Protein AF-A0A6A5QGD1-F1 (afdb_monomer)

Foldseek 3Di:
DDDPPDPQLLVQLLVLLVQLLVLLVVVLVLLVVQVVVVDAQLPRDQDPCLVSNVVSLVSNVVSLVVVVPDDHDDLVVLVVSLVSLVVSLVSLLVSLVSLLVSLVVSVVVVVVVLVVDPDDPVVSVVSVVSSVVRSVSSNVSSVSSNVSSVVSSVSSVVSSVVVVVVVVVVVVVVVVVVLVVVVVVVVVCCVVPVPPDDDDPVVVVVVVVVVVVSVVVVVVVVVVVVVVVVVVVVVVVVVVVVVVVVVVVVVVVVVVVLPDAPPVRDRDPPDDPDDDPPVVVVVVVVVVVVVVVVVVVVVVVVVVVVVVVVVVVVVVVVVVVVVVD

Sequence (325 aa):
MQSANSPDIVGLILSCLEKVHEQMSCLEDYIANQDNSGKPLYQWQKYASYSKLSKAVSKLEEATAKLKTTPLHSRDYIAIVIARATRCSTSVSRAAIYVLSAINKKTGDYMEEMEGSSLSDDANMEAYAVITQETRKLLEHSTRAAEHVWRATDLLRMCKQHREQKDWLWSTTATAMHVFIAATVGIFAVVLFSPATSGSSNSVTSQVLDVVRQTQAITNLTGEIYNAKLQNIDQRANDLGALSEANALRIDNLVDGLGVPNENGVWYVAQPSSNDKSCGIRLQEVSESLGRQLQRQEQELKGLRSKMHRMDIRLTQEVRKLKKH

Structure (mmCIF, N/CA/C/O backbone):
data_AF-A0A6A5QGD1-F1
#
_entry.id   AF-A0A6A5QGD1-F1
#
loop_
_atom_site.group_PDB
_atom_site.id
_atom_site.type_symbol
_atom_site.label_atom_id
_atom_site.label_alt_id
_atom_site.label_comp_id
_atom_site.label_asym_id
_atom_site.label_entity_id
_atom_site.label_seq_id
_atom_site.pdbx_PDB_ins_code
_atom_site.Cartn_x
_atom_site.Cartn_y
_atom_site.Cartn_z
_atom_site.occupancy
_atom_site.B_iso_or_equiv
_atom_site.auth_seq_id
_atom_site.auth_comp_id
_atom_site.auth_asym_id
_atom_site.auth_atom_id
_atom_site.pdbx_PDB_model_num
ATOM 1 N N . MET A 1 1 ? 31.958 -26.435 -12.088 1.00 47.84 1 MET A N 1
ATOM 2 C CA . MET A 1 1 ? 31.722 -25.247 -11.240 1.00 47.84 1 MET A CA 1
ATOM 3 C C . MET A 1 1 ? 30.240 -24.912 -11.300 1.00 47.84 1 MET A C 1
ATOM 5 O O . MET A 1 1 ? 29.782 -24.419 -12.320 1.00 47.84 1 MET A O 1
ATOM 9 N N . GLN A 1 2 ? 29.475 -25.274 -10.269 1.00 41.66 2 GLN A N 1
ATOM 10 C CA . GLN A 1 2 ? 28.073 -24.870 -10.153 1.00 41.66 2 GLN A CA 1
ATOM 11 C C . GLN A 1 2 ? 28.055 -23.381 -9.798 1.00 41.66 2 GLN A C 1
ATOM 13 O O . GLN A 1 2 ? 28.555 -22.994 -8.745 1.00 41.66 2 GLN A O 1
ATOM 18 N N . SER A 1 3 ? 27.544 -22.546 -10.704 1.00 53.28 3 SER A N 1
ATOM 19 C CA . SER A 1 3 ? 27.138 -21.184 -10.364 1.00 53.28 3 SER A CA 1
ATOM 20 C C . SER A 1 3 ? 26.182 -21.296 -9.179 1.00 53.28 3 SER A C 1
ATOM 22 O O . SER A 1 3 ? 25.142 -21.942 -9.284 1.00 53.28 3 SER A O 1
ATOM 24 N N . ALA A 1 4 ? 26.582 -20.768 -8.021 1.00 61.81 4 ALA A N 1
ATOM 25 C CA . ALA A 1 4 ? 25.699 -20.677 -6.873 1.00 61.81 4 ALA A CA 1
ATOM 26 C C . ALA A 1 4 ? 24.455 -19.906 -7.328 1.00 61.81 4 ALA A C 1
ATOM 28 O O . ALA A 1 4 ? 24.576 -18.740 -7.703 1.00 61.81 4 ALA A O 1
ATOM 29 N N . ASN A 1 5 ? 23.301 -20.583 -7.362 1.00 72.25 5 ASN A N 1
ATOM 30 C CA . ASN A 1 5 ? 22.020 -20.007 -7.759 1.00 72.25 5 ASN A CA 1
ATOM 31 C C . ASN A 1 5 ? 21.787 -18.750 -6.922 1.00 72.25 5 ASN A C 1
ATOM 33 O O . ASN A 1 5 ? 21.433 -18.841 -5.744 1.00 72.25 5 ASN A O 1
ATOM 37 N N . SER A 1 6 ? 22.034 -17.579 -7.512 1.00 74.69 6 SER A N 1
ATOM 38 C CA . SER A 1 6 ? 21.738 -16.312 -6.861 1.00 74.69 6 SER A CA 1
ATOM 39 C C . SER A 1 6 ? 20.258 -16.338 -6.483 1.00 74.69 6 SER A C 1
ATOM 41 O O . SER A 1 6 ? 19.440 -16.636 -7.360 1.00 74.69 6 SER A O 1
ATOM 43 N N . PRO A 1 7 ? 19.902 -16.087 -5.214 1.00 82.31 7 PRO A N 1
ATOM 44 C CA . PRO A 1 7 ? 18.520 -16.194 -4.773 1.00 82.31 7 PRO A CA 1
ATOM 45 C C . PRO A 1 7 ? 17.637 -15.277 -5.624 1.00 82.31 7 PRO A C 1
ATOM 47 O O . PRO A 1 7 ? 17.977 -14.111 -5.826 1.00 82.31 7 PRO A O 1
ATOM 50 N N . ASP A 1 8 ? 16.515 -15.796 -6.127 1.00 92.81 8 ASP A N 1
ATOM 51 C CA . ASP A 1 8 ? 15.536 -14.991 -6.860 1.00 92.81 8 ASP A CA 1
ATOM 52 C C . ASP A 1 8 ? 14.866 -13.997 -5.901 1.00 92.81 8 ASP A C 1
ATOM 54 O O . ASP A 1 8 ? 13.876 -14.293 -5.228 1.00 92.81 8 ASP A O 1
ATOM 58 N N . ILE A 1 9 ? 15.447 -12.801 -5.809 1.00 95.06 9 ILE A N 1
ATOM 59 C CA . ILE A 1 9 ? 14.969 -11.7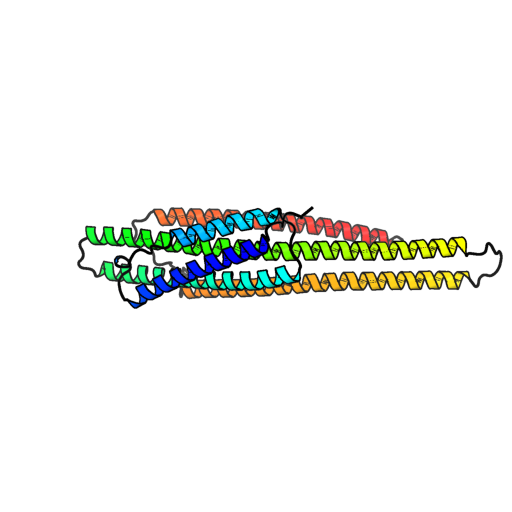38 -4.921 1.00 95.06 9 ILE A CA 1
ATOM 60 C C . ILE A 1 9 ? 13.604 -11.219 -5.364 1.00 95.06 9 ILE A C 1
ATOM 62 O O . ILE A 1 9 ? 12.790 -10.844 -4.522 1.00 95.06 9 ILE A O 1
ATOM 66 N N . VAL A 1 10 ? 13.328 -11.214 -6.668 1.00 94.81 10 VAL A N 1
ATOM 67 C CA . VAL A 1 10 ? 12.043 -10.753 -7.200 1.00 94.81 10 VAL A CA 1
ATOM 68 C C . VAL A 1 10 ? 10.939 -11.728 -6.778 1.00 94.81 10 VAL A C 1
ATOM 70 O O . VAL A 1 10 ? 9.909 -11.297 -6.253 1.00 94.81 10 VAL A O 1
ATOM 73 N N . GLY A 1 11 ? 11.190 -13.033 -6.903 1.00 95.31 11 GLY A N 1
ATOM 74 C CA . GLY A 1 11 ? 10.313 -14.080 -6.378 1.00 95.31 11 GLY A CA 1
ATOM 75 C C . GLY A 1 11 ? 10.156 -14.020 -4.855 1.00 95.31 11 GLY A C 1
ATOM 76 O O . GLY A 1 11 ? 9.046 -14.163 -4.339 1.00 95.31 11 GLY A O 1
ATOM 77 N N . LEU A 1 12 ? 11.236 -13.728 -4.119 1.00 96.25 12 LEU A N 1
ATOM 78 C CA . LEU A 1 12 ? 11.184 -13.545 -2.665 1.00 96.25 12 LEU A CA 1
ATOM 79 C C . LEU A 1 12 ? 10.280 -12.370 -2.262 1.00 96.25 12 LEU A C 1
ATOM 81 O O . LEU A 1 12 ? 9.459 -12.526 -1.358 1.00 96.25 12 LEU A O 1
ATOM 85 N N . ILE A 1 13 ? 10.396 -11.217 -2.931 1.00 96.62 13 ILE A N 1
ATOM 86 C CA . ILE A 1 13 ? 9.537 -10.048 -2.678 1.00 96.62 13 ILE A CA 1
ATOM 87 C C . ILE A 1 13 ? 8.078 -10.397 -2.933 1.00 96.62 13 ILE A C 1
ATOM 89 O O . ILE A 1 13 ? 7.232 -10.073 -2.103 1.00 96.62 13 ILE A O 1
ATOM 93 N N . LEU A 1 14 ? 7.781 -11.092 -4.033 1.00 97.12 14 LEU A N 1
ATOM 94 C CA . LEU A 1 14 ? 6.420 -11.528 -4.323 1.00 97.12 14 LEU A CA 1
ATOM 95 C C . LEU A 1 14 ? 5.876 -12.458 -3.227 1.00 97.12 14 LEU A C 1
ATOM 97 O O . LEU A 1 14 ? 4.775 -12.231 -2.736 1.00 97.12 14 LEU A O 1
ATOM 101 N N . SER A 1 15 ? 6.661 -13.440 -2.775 1.00 97.75 15 SER A N 1
ATOM 102 C CA . SER A 1 15 ? 6.259 -14.315 -1.663 1.00 97.75 15 SER A CA 1
ATOM 103 C C . SER A 1 15 ? 6.016 -13.534 -0.365 1.00 97.75 15 SER A C 1
ATOM 105 O O . SER A 1 15 ? 5.109 -13.858 0.400 1.00 97.75 15 SER A O 1
ATOM 107 N N . CYS A 1 16 ? 6.816 -12.501 -0.090 1.00 98.06 16 CYS A N 1
ATOM 108 C CA . CYS A 1 16 ? 6.607 -11.620 1.057 1.00 98.06 16 CYS A CA 1
ATOM 109 C C . CYS A 1 16 ? 5.334 -10.772 0.914 1.00 98.06 16 CYS A C 1
ATOM 111 O O . CYS A 1 16 ? 4.595 -10.647 1.886 1.00 98.06 16 CYS A O 1
ATOM 113 N N . LEU A 1 17 ? 5.049 -10.241 -0.279 1.00 97.00 17 LEU A N 1
ATOM 114 C CA . LEU A 1 17 ? 3.808 -9.519 -0.581 1.00 97.00 17 LEU A CA 1
ATOM 115 C C . LEU A 1 17 ? 2.574 -10.398 -0.366 1.00 97.00 17 LEU A C 1
ATOM 117 O O . LEU A 1 17 ? 1.622 -9.964 0.274 1.00 97.00 17 LEU A O 1
ATOM 121 N N . GLU A 1 18 ? 2.613 -11.640 -0.845 1.00 97.88 18 GLU A N 1
ATOM 122 C CA . GLU A 1 18 ? 1.527 -12.610 -0.674 1.00 97.88 18 GLU A CA 1
ATOM 123 C C . GLU A 1 18 ? 1.290 -12.948 0.800 1.00 97.88 18 GLU A C 1
ATOM 125 O O . GLU A 1 18 ? 0.143 -13.015 1.232 1.00 97.88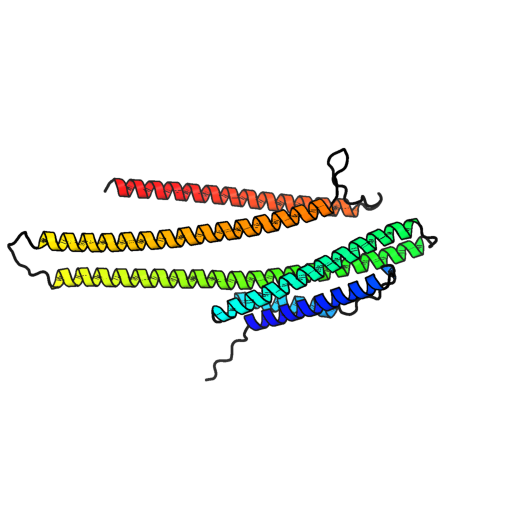 18 GLU A O 1
ATOM 130 N N . LYS A 1 19 ? 2.356 -13.064 1.601 1.00 98.31 19 LYS A N 1
ATOM 131 C CA . LYS A 1 19 ? 2.242 -13.255 3.056 1.00 98.31 19 LYS A CA 1
ATOM 132 C C . LYS A 1 19 ? 1.641 -12.042 3.758 1.00 98.31 19 LYS A C 1
ATOM 134 O O . LYS A 1 19 ? 0.835 -12.215 4.663 1.00 98.31 19 LYS A O 1
ATOM 139 N N . VAL A 1 20 ? 2.024 -10.818 3.380 1.00 97.56 20 VAL A N 1
ATOM 140 C CA . VAL A 1 20 ? 1.400 -9.607 3.948 1.00 97.56 20 VAL A CA 1
ATOM 141 C C . VAL A 1 20 ? -0.079 -9.548 3.570 1.00 97.56 20 VAL A C 1
ATOM 143 O O . VAL A 1 20 ? -0.905 -9.264 4.431 1.00 97.56 20 VAL A O 1
ATOM 146 N N . HIS A 1 21 ? -0.414 -9.875 2.321 1.00 97.19 21 HIS A N 1
ATOM 147 C CA . HIS A 1 21 ? -1.793 -9.977 1.853 1.00 97.19 21 HIS A CA 1
ATOM 148 C C . HIS A 1 21 ? -2.606 -10.990 2.664 1.00 97.19 21 HIS A C 1
ATOM 150 O O . HIS A 1 21 ? -3.631 -10.614 3.214 1.00 97.19 21 HIS A O 1
ATOM 156 N N . GLU A 1 22 ? -2.112 -12.218 2.828 1.00 98.12 22 GLU A N 1
ATOM 157 C CA . GLU A 1 22 ? -2.758 -13.251 3.646 1.00 98.12 22 GLU A CA 1
ATOM 158 C C . GLU A 1 22 ? -3.017 -12.768 5.082 1.00 98.12 22 GLU A C 1
ATOM 160 O O . GLU A 1 22 ? -4.128 -12.888 5.590 1.00 98.12 22 GLU A O 1
ATOM 165 N N . GLN A 1 23 ? -2.013 -12.171 5.737 1.00 98.25 23 GLN A N 1
ATOM 166 C CA . GLN A 1 23 ? -2.173 -11.692 7.114 1.00 98.25 23 GLN A CA 1
ATOM 167 C C . GLN A 1 23 ? -3.128 -10.492 7.230 1.00 98.25 23 GLN A C 1
ATOM 169 O O . GLN A 1 23 ? -3.771 -10.339 8.269 1.00 98.25 23 GLN A O 1
ATOM 174 N N . MET A 1 24 ? -3.227 -9.655 6.192 1.00 97.19 24 MET A N 1
ATOM 175 C CA . MET A 1 24 ? -4.210 -8.569 6.127 1.00 97.19 24 MET A CA 1
ATOM 176 C C . MET A 1 24 ? -5.627 -9.090 5.893 1.00 97.19 24 MET A C 1
ATOM 178 O O . MET A 1 24 ? -6.543 -8.590 6.536 1.00 97.19 24 MET A O 1
ATOM 182 N N . SER A 1 25 ? -5.809 -10.123 5.067 1.00 97.69 25 SER A N 1
ATOM 183 C CA . SER A 1 25 ? -7.107 -10.792 4.916 1.00 97.69 25 SER A CA 1
ATOM 184 C C . SER A 1 25 ? -7.562 -11.436 6.228 1.00 97.69 25 SER A C 1
ATOM 186 O O . SER A 1 25 ? -8.700 -11.247 6.633 1.00 97.69 25 SER A O 1
ATOM 188 N N . CYS A 1 26 ? -6.664 -12.089 6.977 1.00 97.94 26 CYS A N 1
ATOM 189 C CA . CYS A 1 26 ? -7.009 -12.601 8.310 1.00 97.94 26 CYS A CA 1
ATOM 190 C C . CYS A 1 26 ? -7.422 -11.493 9.296 1.00 97.94 26 CYS A C 1
ATOM 192 O O . CYS A 1 26 ? -8.235 -11.737 10.188 1.00 97.94 26 CYS A O 1
ATOM 194 N N . LEU A 1 27 ? -6.839 -10.295 9.172 1.00 97.25 27 LEU A N 1
ATOM 195 C CA . LEU A 1 27 ? -7.221 -9.147 9.993 1.00 97.25 27 LEU A CA 1
ATOM 196 C C . LEU A 1 27 ? -8.606 -8.620 9.592 1.00 97.25 27 LEU A C 1
ATOM 198 O O . LEU A 1 27 ? -9.422 -8.352 10.467 1.00 97.25 27 LEU A O 1
ATOM 202 N N . GLU A 1 28 ? -8.874 -8.506 8.292 1.00 96.62 28 GLU A N 1
ATOM 203 C CA . GLU A 1 28 ? -10.182 -8.133 7.744 1.00 96.62 28 GLU A CA 1
ATOM 204 C C . GLU A 1 28 ? -11.279 -9.101 8.207 1.00 96.62 28 GLU A C 1
ATOM 206 O O . GLU A 1 28 ? -12.273 -8.656 8.778 1.00 96.62 28 GLU A O 1
ATOM 211 N N . ASP A 1 29 ? -11.052 -10.412 8.082 1.00 97.94 29 ASP A N 1
ATOM 212 C CA . ASP A 1 29 ? -11.976 -11.452 8.552 1.00 97.94 29 ASP A CA 1
ATOM 213 C C . ASP A 1 29 ? -12.238 -11.342 10.058 1.00 97.94 29 ASP A C 1
ATOM 215 O O . ASP A 1 29 ? -13.368 -11.498 10.524 1.00 97.94 29 ASP A O 1
ATOM 219 N N . TYR A 1 30 ? -11.198 -11.071 10.851 1.00 97.06 30 TYR A N 1
ATOM 220 C CA . TYR A 1 30 ? -11.349 -10.847 12.286 1.00 97.06 30 TYR A CA 1
ATOM 221 C C . TYR A 1 30 ? -12.264 -9.648 12.570 1.00 97.06 30 TYR A C 1
ATOM 223 O O . TYR A 1 30 ? -13.200 -9.788 13.357 1.00 97.06 30 TYR A O 1
ATOM 231 N N . ILE A 1 31 ? -12.032 -8.504 11.918 1.00 96.25 31 ILE A N 1
ATOM 232 C CA . ILE A 1 31 ? -12.845 -7.297 12.112 1.00 96.25 31 ILE A CA 1
ATOM 233 C C . ILE A 1 31 ? -14.287 -7.541 11.670 1.00 96.25 31 ILE A C 1
ATOM 235 O O . ILE A 1 31 ? -15.200 -7.216 12.422 1.00 96.25 31 ILE A O 1
ATOM 239 N N . ALA A 1 32 ? -14.498 -8.182 10.519 1.00 96.31 32 ALA A N 1
ATOM 240 C CA . ALA A 1 32 ? -15.831 -8.523 10.034 1.00 96.31 32 ALA A CA 1
ATOM 241 C C . ALA A 1 32 ? -16.581 -9.431 11.021 1.00 96.31 32 ALA A C 1
ATOM 243 O O . ALA A 1 32 ? -17.749 -9.200 11.324 1.00 96.31 32 ALA A O 1
ATOM 244 N N . ASN A 1 33 ? -15.908 -10.439 11.583 1.00 97.00 33 ASN A N 1
ATOM 245 C CA . ASN A 1 33 ? -16.506 -11.329 12.579 1.00 97.00 33 ASN A CA 1
ATOM 246 C C . ASN A 1 33 ? -16.860 -10.603 13.886 1.00 97.00 33 ASN A C 1
ATOM 248 O O . ASN A 1 33 ? -17.908 -10.881 14.471 1.00 97.00 33 ASN A O 1
ATOM 252 N N . GLN A 1 34 ? -16.012 -9.679 14.351 1.00 95.25 34 GLN A N 1
ATOM 253 C CA . GLN A 1 34 ? -16.315 -8.882 15.542 1.00 95.25 34 GLN A CA 1
ATOM 254 C C . GLN A 1 34 ? -17.462 -7.895 15.284 1.00 95.25 34 GLN A C 1
ATOM 256 O O . GLN A 1 34 ? -18.381 -7.816 16.098 1.00 95.25 34 GLN A O 1
ATOM 261 N N . ASP A 1 35 ? -17.459 -7.207 14.140 1.00 93.06 35 ASP A N 1
ATOM 262 C CA . ASP A 1 35 ? -18.504 -6.255 13.746 1.00 93.06 35 ASP A CA 1
ATOM 263 C C . ASP A 1 35 ? -19.876 -6.941 13.633 1.00 93.06 35 ASP A C 1
ATOM 265 O O . ASP A 1 35 ? -20.851 -6.504 14.248 1.00 93.06 35 ASP A O 1
ATOM 269 N N . ASN A 1 36 ? -19.924 -8.104 12.974 1.00 94.75 36 ASN A N 1
ATOM 270 C CA . ASN A 1 36 ? -21.135 -8.919 12.833 1.00 94.75 36 ASN A CA 1
ATOM 271 C C . ASN A 1 36 ? -21.675 -9.459 14.164 1.00 94.75 36 ASN A C 1
ATOM 273 O O . ASN A 1 36 ? -22.856 -9.792 14.259 1.00 94.75 36 ASN A O 1
ATOM 277 N N . SER A 1 37 ? -20.836 -9.562 15.199 1.00 94.50 37 SER A N 1
ATOM 278 C CA . SER A 1 37 ? -21.282 -10.004 16.524 1.00 94.50 37 SER A CA 1
ATOM 279 C C . SER A 1 37 ? -22.085 -8.939 17.278 1.00 94.50 37 SER A C 1
ATOM 281 O O . SER A 1 37 ? -22.652 -9.244 18.327 1.00 94.50 37 SER A O 1
ATOM 283 N N . GLY A 1 38 ? -22.118 -7.696 16.776 1.00 90.81 38 GLY A N 1
ATOM 284 C CA . GLY A 1 38 ? -22.829 -6.577 17.398 1.00 90.81 38 GLY A CA 1
ATOM 285 C C . GLY A 1 38 ? -22.239 -6.129 18.736 1.00 90.81 38 GLY A C 1
ATOM 286 O O . GLY A 1 38 ? -22.830 -5.298 19.416 1.00 90.81 38 GLY A O 1
ATOM 287 N N . LYS A 1 39 ? -21.085 -6.673 19.135 1.00 88.19 39 LYS A N 1
ATOM 288 C CA . LYS A 1 39 ? -20.438 -6.320 20.397 1.00 88.19 39 LYS A CA 1
ATOM 289 C C . LYS A 1 39 ? -19.753 -4.958 20.291 1.00 88.19 39 LYS A C 1
ATOM 291 O O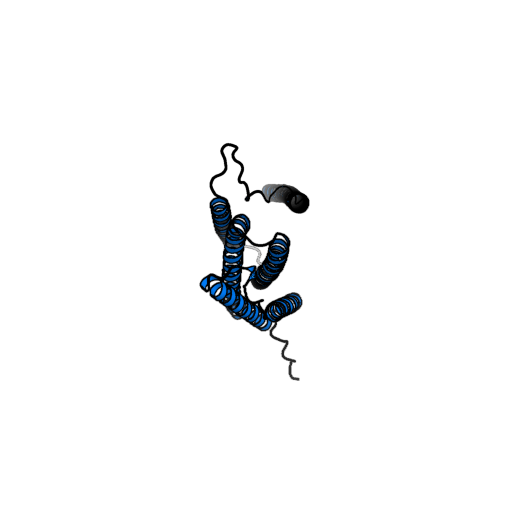 . LYS A 1 39 ? -19.171 -4.655 19.241 1.00 88.19 39 LYS A O 1
ATOM 296 N N . PRO A 1 40 ? -19.748 -4.167 21.373 1.00 86.06 40 PRO A N 1
ATOM 297 C CA . PRO A 1 40 ? -18.999 -2.922 21.412 1.00 86.06 40 PRO A CA 1
ATOM 298 C C . PRO A 1 40 ? -17.491 -3.201 21.424 1.00 86.06 40 PRO A C 1
ATOM 300 O O . PRO A 1 40 ? -17.035 -4.263 21.858 1.00 86.06 40 PRO A O 1
ATOM 303 N N . LEU A 1 41 ? -16.706 -2.231 20.956 1.00 85.19 41 LEU A N 1
ATOM 304 C CA . LEU A 1 41 ? -15.277 -2.397 20.674 1.00 85.19 41 LEU A CA 1
ATOM 305 C C . LEU A 1 41 ? -14.449 -2.816 21.906 1.00 85.19 41 LEU A C 1
ATOM 307 O O . LEU A 1 41 ? -13.521 -3.611 21.779 1.00 85.19 41 LEU A O 1
ATOM 311 N N . TYR A 1 42 ? -14.811 -2.365 23.113 1.00 85.44 42 TYR A N 1
ATOM 312 C CA . TYR A 1 42 ? -14.129 -2.762 24.357 1.00 85.44 42 TYR A CA 1
ATOM 313 C C . TYR A 1 42 ? -14.331 -4.245 24.722 1.00 85.44 42 TYR A C 1
ATOM 315 O O . TYR A 1 42 ? -13.564 -4.792 25.513 1.00 85.44 42 TYR A O 1
ATOM 323 N N . GLN A 1 43 ? -15.337 -4.910 24.140 1.00 91.00 43 GLN A N 1
ATOM 324 C CA . GLN A 1 43 ? -15.600 -6.344 24.315 1.00 91.00 43 GLN A CA 1
ATOM 325 C C . GLN A 1 43 ? -15.020 -7.201 23.185 1.00 91.00 43 GLN A C 1
ATOM 327 O O . GLN A 1 43 ? -15.159 -8.429 23.214 1.00 91.00 43 GLN A O 1
ATOM 332 N N . TRP A 1 44 ? -14.398 -6.590 22.174 1.00 92.75 44 TRP A N 1
ATOM 333 C CA . TRP A 1 44 ? -13.794 -7.344 21.085 1.00 92.75 44 TRP A CA 1
ATOM 334 C C . TRP A 1 44 ? -12.627 -8.180 21.602 1.00 92.75 44 TRP A C 1
ATOM 336 O O . TRP A 1 44 ? -11.809 -7.749 22.420 1.00 92.75 44 TRP A O 1
ATOM 346 N N . GLN A 1 45 ? -12.535 -9.413 21.113 1.00 95.31 45 GLN A N 1
ATOM 347 C CA . GLN A 1 45 ? -11.434 -10.290 21.486 1.00 95.31 45 GLN A CA 1
ATOM 348 C C . GLN A 1 45 ? -10.136 -9.783 20.857 1.00 95.31 45 GLN A C 1
ATOM 350 O O . GLN A 1 45 ? -10.016 -9.810 19.646 1.00 95.31 45 GLN A O 1
ATOM 355 N N . LYS A 1 46 ? -9.125 -9.428 21.657 1.00 94.81 46 LYS A N 1
ATOM 356 C CA . LYS A 1 46 ? -7.816 -8.961 21.154 1.00 94.81 46 LYS A CA 1
ATOM 357 C C . LYS A 1 46 ? -7.293 -9.807 19.986 1.00 94.81 46 LYS A C 1
ATOM 359 O O . LYS A 1 46 ? -7.166 -11.031 20.101 1.00 94.81 46 LYS A O 1
ATOM 364 N N . TYR A 1 47 ? -6.915 -9.150 18.891 1.00 96.31 47 TYR A N 1
ATOM 365 C CA . TYR A 1 47 ? -6.386 -9.840 17.719 1.00 96.31 47 TYR A CA 1
ATOM 366 C C . TYR A 1 47 ? -4.995 -10.425 18.012 1.00 96.31 47 TYR A C 1
ATOM 368 O O . TYR A 1 47 ? -4.004 -9.714 18.173 1.00 96.31 47 TYR A O 1
ATOM 376 N N . ALA A 1 48 ? -4.895 -11.754 18.075 1.00 97.00 48 ALA A N 1
ATOM 377 C CA . ALA A 1 48 ? -3.661 -12.436 18.478 1.00 97.00 48 ALA A CA 1
ATOM 378 C C . ALA A 1 48 ? -2.554 -12.429 17.401 1.00 97.00 48 ALA A C 1
ATOM 380 O O . ALA A 1 48 ? -1.387 -12.691 17.702 1.00 97.00 48 ALA A O 1
ATOM 381 N N . SER A 1 49 ? -2.895 -12.141 16.140 1.00 97.25 49 SER A N 1
ATOM 382 C CA . SER A 1 49 ? -1.995 -12.325 14.990 1.00 97.25 49 SER A CA 1
ATOM 383 C C . SER A 1 49 ? -1.263 -11.052 14.535 1.00 97.25 49 SER A C 1
ATOM 385 O O . SER A 1 49 ? -0.584 -11.085 13.508 1.00 97.25 49 SER A O 1
ATOM 387 N N . TYR A 1 50 ? -1.291 -9.953 15.303 1.00 96.69 50 TYR A N 1
ATOM 388 C CA . TYR A 1 50 ? -0.510 -8.741 14.983 1.00 96.69 50 TYR A CA 1
ATOM 389 C C . TYR A 1 50 ? 0.985 -9.014 14.787 1.00 96.69 50 TYR A C 1
ATOM 391 O O . TYR A 1 50 ? 1.619 -8.471 13.881 1.00 96.69 50 TYR A O 1
ATOM 399 N N . SER A 1 51 ? 1.558 -9.896 15.608 1.00 97.06 51 SER A N 1
ATOM 400 C CA . SER A 1 51 ? 2.972 -10.272 15.520 1.00 97.06 51 SER A CA 1
ATOM 401 C C . SER A 1 51 ? 3.313 -10.956 14.192 1.00 97.06 51 SER A C 1
ATOM 403 O O . SER A 1 51 ? 4.396 -10.736 13.646 1.00 97.06 51 SER A O 1
ATOM 405 N N . LYS A 1 52 ? 2.383 -11.743 13.633 1.00 97.88 52 LYS A N 1
ATOM 406 C CA . LYS A 1 52 ? 2.548 -12.407 12.334 1.00 97.88 52 LYS A CA 1
ATOM 407 C C . LYS A 1 52 ? 2.529 -11.394 11.194 1.00 97.88 52 LYS A C 1
ATOM 409 O O . LYS A 1 52 ? 3.422 -11.440 10.349 1.00 97.88 52 LYS A O 1
ATOM 414 N N . LEU A 1 53 ? 1.578 -10.456 11.215 1.00 97.69 53 LEU A N 1
ATOM 415 C CA . LEU A 1 53 ? 1.497 -9.367 10.240 1.00 97.69 53 LEU A CA 1
ATOM 416 C C . LEU A 1 53 ? 2.757 -8.490 10.282 1.00 97.69 53 LEU A C 1
ATOM 418 O O . LEU A 1 53 ? 3.401 -8.287 9.256 1.00 97.69 53 LEU A O 1
ATOM 422 N N . SER A 1 54 ? 3.174 -8.060 11.475 1.00 97.44 54 SER A N 1
ATOM 423 C CA . SER A 1 54 ? 4.400 -7.274 11.667 1.00 97.44 54 SER A CA 1
ATOM 424 C C . SER A 1 54 ? 5.637 -8.003 11.130 1.00 97.44 54 SER A C 1
ATOM 426 O O . SER A 1 54 ? 6.395 -7.455 10.330 1.00 97.44 54 SER A O 1
ATOM 428 N N . LYS A 1 55 ? 5.793 -9.293 11.461 1.00 98.12 55 LYS A N 1
ATOM 429 C CA . LYS A 1 55 ? 6.890 -10.129 10.954 1.00 98.12 55 LYS A CA 1
ATOM 430 C C . LYS A 1 55 ? 6.858 -10.284 9.430 1.00 98.12 55 LYS A C 1
ATOM 432 O O . LYS A 1 55 ? 7.920 -10.334 8.810 1.00 98.12 55 LYS A O 1
ATOM 437 N N . ALA A 1 56 ? 5.677 -10.391 8.820 1.00 98.19 56 ALA A N 1
ATOM 438 C CA . ALA A 1 56 ? 5.539 -10.451 7.365 1.00 98.19 56 ALA A CA 1
ATOM 439 C C . ALA A 1 56 ? 5.991 -9.136 6.708 1.00 98.19 56 ALA A C 1
ATOM 441 O O . ALA A 1 56 ? 6.762 -9.174 5.747 1.00 98.19 56 ALA A O 1
ATOM 442 N N . VAL A 1 57 ? 5.596 -7.992 7.274 1.00 96.69 57 VAL A N 1
ATOM 443 C CA . VAL A 1 57 ? 6.007 -6.660 6.805 1.00 96.69 57 VAL A CA 1
ATOM 444 C C . VAL A 1 57 ? 7.517 -6.450 6.950 1.00 96.69 57 VAL A C 1
ATOM 446 O O . VAL A 1 57 ? 8.157 -6.032 5.990 1.00 96.69 57 VAL A O 1
ATOM 449 N N . SER A 1 58 ? 8.122 -6.813 8.085 1.00 97.62 58 SER A N 1
ATOM 450 C CA . SER A 1 58 ? 9.580 -6.713 8.262 1.00 97.62 58 SER A CA 1
ATOM 451 C C . SER A 1 58 ? 10.348 -7.567 7.252 1.00 97.62 58 SER A C 1
ATOM 453 O O . SER A 1 58 ? 11.328 -7.113 6.669 1.00 97.62 58 SER A O 1
ATOM 455 N N . LYS A 1 59 ? 9.874 -8.786 6.960 1.00 97.88 59 LYS A N 1
ATOM 456 C CA . LYS A 1 59 ? 10.483 -9.629 5.918 1.00 97.88 59 LYS A CA 1
ATOM 457 C C . LYS A 1 59 ? 10.366 -9.014 4.526 1.00 97.88 59 LYS A C 1
ATOM 459 O O . LYS A 1 59 ? 11.292 -9.146 3.728 1.00 97.88 59 LYS A O 1
ATOM 464 N N . LEU A 1 60 ? 9.235 -8.376 4.220 1.00 97.31 60 LEU A N 1
ATOM 465 C CA . LEU A 1 60 ? 9.061 -7.646 2.967 1.00 97.31 60 LEU A CA 1
ATOM 466 C C . LEU A 1 60 ? 10.061 -6.490 2.874 1.00 97.31 60 LEU A C 1
ATOM 468 O O . LEU A 1 60 ? 10.733 -6.347 1.857 1.00 97.31 60 LEU A O 1
ATOM 472 N N . GLU A 1 61 ? 10.208 -5.713 3.943 1.00 96.50 61 GLU A N 1
ATOM 473 C CA . GLU A 1 61 ? 11.174 -4.619 4.028 1.00 96.50 61 GLU A CA 1
ATOM 474 C C . GLU A 1 61 ? 12.610 -5.110 3.781 1.00 96.50 61 GLU A C 1
ATOM 476 O O . GLU A 1 61 ? 13.288 -4.610 2.880 1.00 96.50 61 GLU A O 1
ATOM 481 N N . GLU A 1 62 ? 13.039 -6.168 4.471 1.00 96.62 62 GLU A N 1
ATOM 482 C CA . GLU A 1 62 ? 14.348 -6.796 4.257 1.00 96.62 62 GLU A CA 1
ATOM 483 C C . GLU A 1 62 ? 14.547 -7.277 2.811 1.00 96.62 62 GLU A C 1
ATOM 485 O O . GLU A 1 62 ? 15.618 -7.088 2.229 1.00 96.62 62 GLU A O 1
ATOM 490 N N . ALA A 1 63 ? 13.528 -7.896 2.206 1.00 96.12 63 ALA A N 1
ATOM 491 C CA . ALA A 1 63 ? 13.591 -8.359 0.822 1.00 96.12 63 ALA A CA 1
ATOM 492 C C . ALA A 1 63 ? 13.708 -7.183 -0.163 1.00 96.12 63 ALA A C 1
ATOM 494 O O . ALA A 1 63 ? 14.540 -7.218 -1.072 1.00 96.12 63 ALA A O 1
ATOM 495 N N . THR A 1 64 ? 12.941 -6.108 0.046 1.00 95.69 64 THR A N 1
ATOM 496 C CA . THR A 1 64 ? 13.005 -4.899 -0.793 1.00 95.69 64 THR A CA 1
ATOM 497 C C . THR A 1 64 ? 14.344 -4.173 -0.685 1.00 95.69 64 THR A C 1
ATOM 499 O O . THR A 1 64 ? 14.841 -3.662 -1.690 1.00 95.69 64 THR A O 1
ATOM 502 N N . ALA A 1 65 ? 14.980 -4.177 0.490 1.00 94.38 65 ALA A N 1
ATOM 503 C CA . ALA A 1 65 ? 16.309 -3.599 0.673 1.00 94.38 65 ALA A CA 1
ATOM 504 C C . ALA A 1 65 ? 17.371 -4.319 -0.178 1.00 94.38 65 ALA A C 1
ATOM 506 O O . ALA A 1 65 ? 18.245 -3.669 -0.754 1.00 94.38 65 ALA A O 1
ATOM 507 N N . LYS A 1 66 ? 17.256 -5.646 -0.328 1.00 94.69 66 LYS A N 1
ATOM 508 C CA . LYS A 1 66 ? 18.177 -6.470 -1.132 1.00 94.69 66 LYS A CA 1
ATOM 509 C C . LYS A 1 66 ? 17.967 -6.339 -2.647 1.00 94.69 66 LYS A C 1
ATOM 511 O O . LYS A 1 66 ? 18.874 -6.649 -3.418 1.00 94.69 66 LYS A O 1
ATOM 516 N N . LEU A 1 67 ? 16.804 -5.864 -3.101 1.00 92.75 67 LEU A N 1
ATOM 517 C CA . LEU A 1 67 ? 16.527 -5.689 -4.535 1.00 92.75 67 LEU A CA 1
ATOM 518 C C . LEU A 1 67 ? 17.468 -4.674 -5.189 1.00 92.75 67 LEU A C 1
ATOM 520 O O . LEU A 1 67 ? 17.888 -4.872 -6.324 1.00 92.75 67 LEU A O 1
ATOM 524 N N . LYS A 1 68 ? 17.831 -3.606 -4.466 1.00 83.31 68 LYS A N 1
ATOM 525 C CA . LYS A 1 68 ? 18.651 -2.502 -4.998 1.00 83.31 68 LYS A CA 1
ATOM 526 C C . LYS A 1 68 ? 20.032 -2.943 -5.493 1.00 83.31 68 LYS A C 1
ATOM 528 O O . LYS A 1 68 ? 20.629 -2.243 -6.302 1.00 83.31 68 LYS A O 1
ATOM 533 N N . THR A 1 69 ? 20.542 -4.073 -5.009 1.00 81.25 69 THR A N 1
ATOM 534 C CA . THR A 1 69 ? 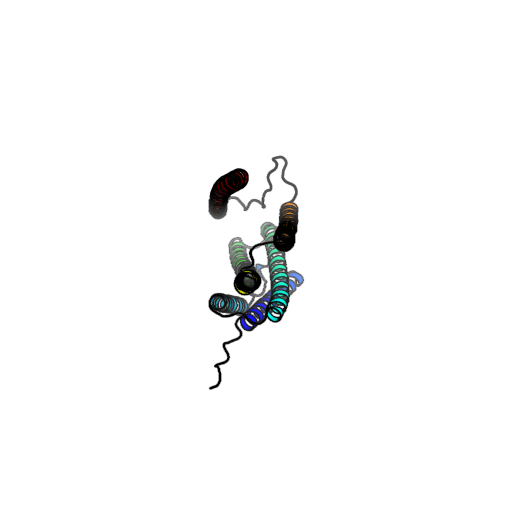21.901 -4.553 -5.292 1.00 81.25 69 THR A CA 1
ATOM 535 C C . THR A 1 69 ? 21.948 -5.712 -6.282 1.00 81.25 69 THR A C 1
ATOM 537 O O . THR A 1 69 ? 23.039 -6.141 -6.652 1.00 81.25 69 THR A O 1
ATOM 540 N N . THR A 1 70 ? 20.797 -6.233 -6.716 1.00 85.56 70 THR A N 1
ATOM 541 C CA . THR A 1 70 ? 20.743 -7.538 -7.385 1.00 85.56 70 THR A CA 1
ATOM 542 C C . THR A 1 70 ? 20.344 -7.408 -8.854 1.00 85.56 70 THR A C 1
ATOM 544 O O . THR A 1 70 ? 19.391 -6.690 -9.169 1.00 85.56 70 THR A O 1
ATOM 547 N N . PRO A 1 71 ? 21.048 -8.090 -9.778 1.00 81.25 71 PRO A N 1
ATOM 548 C CA . PRO A 1 71 ? 20.676 -8.101 -11.185 1.00 81.25 71 PRO A CA 1
ATOM 549 C C . PRO A 1 71 ? 19.279 -8.705 -11.385 1.00 81.25 71 PRO A C 1
ATOM 551 O O . PRO A 1 71 ? 18.891 -9.692 -10.762 1.00 81.25 71 PRO A O 1
ATOM 554 N N . LEU A 1 72 ? 18.508 -8.076 -12.267 1.00 82.44 72 LEU A N 1
ATOM 555 C CA . LEU A 1 72 ? 17.100 -8.382 -12.490 1.00 82.44 72 LEU A CA 1
ATOM 556 C C . LEU A 1 72 ? 16.910 -9.566 -13.459 1.00 82.44 72 LEU A C 1
ATOM 558 O O . LEU A 1 72 ? 17.602 -9.671 -14.472 1.00 82.44 72 LEU A O 1
ATOM 562 N N . HIS A 1 73 ? 15.921 -10.417 -13.162 1.00 85.00 73 HIS A N 1
ATOM 563 C CA . HIS A 1 73 ? 15.470 -11.560 -13.983 1.00 85.00 73 HIS A CA 1
ATOM 564 C C . HIS A 1 73 ? 14.855 -11.105 -15.317 1.00 85.00 73 HIS A C 1
ATOM 566 O O . HIS A 1 73 ? 14.770 -9.909 -15.546 1.00 85.00 73 HIS A O 1
ATOM 572 N N . SER A 1 74 ? 14.432 -11.996 -16.223 1.00 88.75 74 SER A N 1
ATOM 573 C CA . SER A 1 74 ? 13.889 -11.618 -17.549 1.00 88.75 74 SER A CA 1
ATOM 574 C C . SER A 1 74 ? 12.742 -10.585 -17.493 1.00 88.75 74 SER A C 1
ATOM 576 O O . SER A 1 74 ? 12.012 -10.484 -16.504 1.00 88.75 74 SER A O 1
ATOM 578 N N . ARG A 1 75 ? 12.584 -9.789 -18.564 1.00 87.00 75 ARG A N 1
ATOM 579 C CA . ARG A 1 75 ? 11.569 -8.718 -18.654 1.00 87.00 75 ARG A CA 1
ATOM 580 C C . ARG A 1 75 ? 10.150 -9.255 -18.442 1.00 87.00 75 ARG A C 1
ATOM 582 O O . ARG A 1 75 ? 9.385 -8.659 -17.684 1.00 87.00 75 ARG A O 1
ATOM 589 N N . ASP A 1 76 ? 9.842 -10.393 -19.056 1.00 90.75 76 ASP A N 1
ATOM 590 C CA . ASP A 1 76 ? 8.517 -11.015 -18.986 1.00 90.75 76 ASP A CA 1
ATOM 591 C C . ASP A 1 76 ? 8.201 -11.503 -17.572 1.00 90.75 76 ASP A C 1
ATOM 593 O O . ASP A 1 76 ? 7.105 -11.275 -17.059 1.00 90.75 76 ASP A O 1
ATOM 597 N N . TYR A 1 77 ? 9.194 -12.079 -16.888 1.00 92.38 77 TYR A N 1
ATOM 598 C CA . TYR A 1 77 ? 9.046 -12.497 -15.498 1.00 92.38 77 TYR A CA 1
ATOM 599 C C . TYR A 1 77 ? 8.731 -11.311 -14.579 1.00 92.38 77 TYR A C 1
ATOM 601 O O . TYR A 1 77 ? 7.790 -11.367 -13.788 1.00 92.38 77 TYR A O 1
ATOM 609 N N . ILE A 1 78 ? 9.452 -10.194 -14.730 1.00 91.88 78 ILE A N 1
ATOM 610 C CA . ILE A 1 78 ? 9.211 -8.980 -13.935 1.00 91.88 78 ILE A CA 1
ATOM 611 C C . ILE A 1 78 ? 7.810 -8.418 -14.194 1.00 91.88 78 ILE A C 1
ATOM 613 O O . ILE A 1 78 ? 7.150 -7.982 -13.253 1.00 91.88 78 ILE A O 1
ATOM 617 N N . ALA A 1 79 ? 7.325 -8.443 -15.438 1.00 90.81 79 ALA A N 1
ATOM 618 C CA . ALA A 1 79 ? 5.976 -7.982 -15.759 1.00 90.81 79 ALA A CA 1
ATOM 619 C C . ALA A 1 79 ? 4.894 -8.825 -15.056 1.00 90.81 79 ALA A C 1
ATOM 621 O O . ALA A 1 79 ? 3.978 -8.259 -14.454 1.00 90.81 79 ALA A O 1
ATOM 622 N N . ILE A 1 80 ? 5.036 -10.156 -15.061 1.00 93.88 80 ILE A N 1
ATOM 623 C CA . ILE A 1 80 ? 4.134 -11.076 -14.346 1.00 93.88 80 ILE A CA 1
ATOM 624 C C . ILE A 1 80 ? 4.165 -10.797 -12.838 1.00 93.88 80 ILE A C 1
ATOM 626 O O . ILE A 1 80 ? 3.114 -10.715 -12.192 1.00 93.88 80 ILE A O 1
ATOM 630 N N . VAL A 1 81 ? 5.360 -10.609 -12.272 1.00 94.31 81 VAL A N 1
ATOM 631 C CA . VAL A 1 81 ? 5.530 -10.319 -10.845 1.00 94.31 81 VAL A CA 1
ATOM 632 C C . VAL A 1 81 ? 4.905 -8.974 -10.473 1.00 94.31 81 VAL A C 1
ATOM 634 O O . VAL A 1 81 ? 4.172 -8.915 -9.490 1.00 94.31 81 VAL A O 1
ATOM 637 N N . ILE A 1 82 ? 5.093 -7.917 -11.271 1.00 92.56 82 ILE A N 1
ATOM 638 C CA . ILE A 1 82 ? 4.458 -6.606 -11.044 1.00 92.56 82 ILE A CA 1
ATOM 639 C C . ILE A 1 82 ? 2.932 -6.715 -11.078 1.00 92.56 82 ILE A C 1
ATOM 641 O O . ILE A 1 82 ? 2.261 -6.102 -10.245 1.00 92.56 82 ILE A O 1
ATOM 645 N N . ALA A 1 83 ? 2.364 -7.496 -12.000 1.00 92.38 83 ALA A N 1
ATOM 646 C CA . ALA A 1 83 ? 0.917 -7.693 -12.071 1.00 92.38 83 ALA A CA 1
ATOM 647 C C . ALA A 1 83 ? 0.372 -8.393 -10.811 1.00 92.38 83 ALA A C 1
ATOM 649 O O . ALA A 1 83 ? -0.674 -8.010 -10.283 1.00 92.38 83 ALA A O 1
ATOM 650 N N . ARG A 1 84 ? 1.085 -9.397 -10.280 1.00 96.56 84 ARG A N 1
ATOM 651 C CA . ARG A 1 84 ? 0.723 -10.054 -9.008 1.00 96.56 84 ARG A CA 1
ATOM 652 C C . ARG A 1 84 ? 0.922 -9.137 -7.801 1.00 96.56 84 ARG A C 1
ATOM 654 O O . ARG A 1 84 ? 0.026 -9.049 -6.965 1.00 96.56 84 ARG A O 1
ATOM 661 N N . ALA A 1 85 ? 2.040 -8.419 -7.743 1.00 92.38 85 ALA A N 1
ATOM 662 C CA . ALA A 1 85 ? 2.331 -7.443 -6.697 1.00 92.38 85 ALA A CA 1
ATOM 663 C C . ALA A 1 85 ? 1.262 -6.342 -6.644 1.00 92.38 85 ALA A C 1
ATOM 665 O O . ALA A 1 85 ? 0.761 -6.021 -5.573 1.00 92.38 85 ALA A O 1
ATOM 666 N N . THR A 1 86 ? 0.833 -5.842 -7.808 1.00 86.50 86 THR A N 1
ATOM 667 C CA . THR A 1 86 ? -0.239 -4.843 -7.915 1.00 86.50 86 THR A CA 1
ATOM 668 C C . THR A 1 86 ? -1.558 -5.383 -7.363 1.00 86.50 86 THR A C 1
ATOM 670 O O . THR A 1 86 ? -2.196 -4.697 -6.572 1.00 86.50 86 THR A O 1
ATOM 673 N N . ARG A 1 87 ? -1.935 -6.631 -7.685 1.00 87.19 87 ARG A N 1
ATOM 674 C CA . ARG A 1 87 ? -3.127 -7.273 -7.097 1.00 87.19 87 ARG A CA 1
ATOM 675 C C . ARG A 1 87 ? -3.038 -7.386 -5.573 1.00 87.19 87 ARG A C 1
ATOM 677 O O . ARG A 1 87 ? -3.999 -7.038 -4.893 1.00 87.19 87 ARG A O 1
ATOM 684 N N . CYS A 1 88 ? -1.888 -7.813 -5.042 1.00 89.19 88 CYS A N 1
ATOM 685 C CA . CYS A 1 88 ? -1.662 -7.869 -3.594 1.00 89.19 88 CYS A CA 1
ATOM 686 C C . CYS A 1 88 ? -1.779 -6.476 -2.963 1.00 89.19 88 CYS A C 1
ATOM 688 O O . CYS A 1 88 ? -2.440 -6.327 -1.943 1.00 89.19 88 CYS A O 1
ATOM 690 N N . SER A 1 89 ? -1.199 -5.450 -3.595 1.00 84.19 89 SER A N 1
ATOM 691 C CA . SER A 1 89 ? -1.274 -4.063 -3.129 1.00 84.19 89 SER A CA 1
ATOM 692 C C . SER A 1 89 ? -2.693 -3.535 -3.086 1.00 84.19 89 SER A C 1
ATOM 694 O O . SER A 1 89 ? -3.089 -2.987 -2.064 1.00 84.19 89 SER A O 1
ATOM 696 N N . THR A 1 90 ? -3.472 -3.724 -4.148 1.00 78.25 90 THR A N 1
ATOM 697 C CA . THR A 1 90 ? -4.875 -3.307 -4.162 1.00 78.25 90 THR A CA 1
ATOM 698 C C . THR A 1 90 ? -5.674 -4.028 -3.081 1.00 78.25 90 THR A C 1
ATOM 700 O O . THR A 1 90 ? -6.441 -3.382 -2.375 1.00 78.25 90 THR A O 1
ATOM 703 N N . SER A 1 91 ? -5.478 -5.340 -2.917 1.00 87.25 91 SER A N 1
ATOM 704 C CA . SER A 1 91 ? -6.186 -6.124 -1.900 1.00 87.25 91 SER A CA 1
ATOM 705 C C . SER A 1 91 ? -5.842 -5.673 -0.475 1.00 87.25 91 SER A C 1
ATOM 707 O O . SER A 1 91 ? -6.734 -5.334 0.295 1.00 87.25 91 SER A O 1
ATOM 709 N N . VAL A 1 92 ? -4.549 -5.538 -0.154 1.00 81.19 92 VAL A N 1
ATOM 710 C CA . VAL A 1 92 ? -4.078 -5.039 1.151 1.00 81.19 92 VAL A CA 1
ATOM 711 C C . VAL A 1 92 ? -4.615 -3.640 1.449 1.00 81.19 92 VAL A C 1
ATOM 713 O O . VAL A 1 92 ? -5.033 -3.374 2.573 1.00 81.19 92 VAL A O 1
ATOM 716 N N . SER A 1 93 ? -4.633 -2.741 0.460 1.00 76.06 93 SER A N 1
ATOM 717 C CA . SER A 1 93 ? -5.200 -1.403 0.638 1.00 76.06 93 SER A CA 1
ATOM 718 C C . SER A 1 93 ? -6.708 -1.436 0.893 1.00 76.06 93 SER A C 1
ATOM 720 O O . SER A 1 93 ? -7.179 -0.681 1.738 1.00 76.06 93 SER A O 1
ATOM 722 N N . ARG A 1 94 ? -7.466 -2.308 0.213 1.00 78.00 94 ARG A N 1
ATOM 723 C CA . ARG A 1 94 ? -8.910 -2.477 0.460 1.00 78.00 94 ARG A CA 1
ATOM 724 C C . ARG A 1 94 ? -9.175 -3.009 1.866 1.00 78.00 94 ARG A C 1
ATOM 726 O O . ARG A 1 94 ? -9.972 -2.402 2.573 1.00 78.00 94 ARG A O 1
ATOM 733 N N . ALA A 1 95 ? -8.443 -4.041 2.286 1.00 82.19 95 ALA A N 1
ATOM 734 C CA . ALA A 1 95 ? -8.515 -4.578 3.643 1.00 82.19 95 ALA A CA 1
ATOM 735 C C . ALA A 1 95 ? -8.206 -3.494 4.688 1.00 82.19 95 ALA A C 1
ATOM 737 O O . ALA A 1 95 ? -8.955 -3.312 5.641 1.00 82.19 95 ALA A O 1
ATOM 738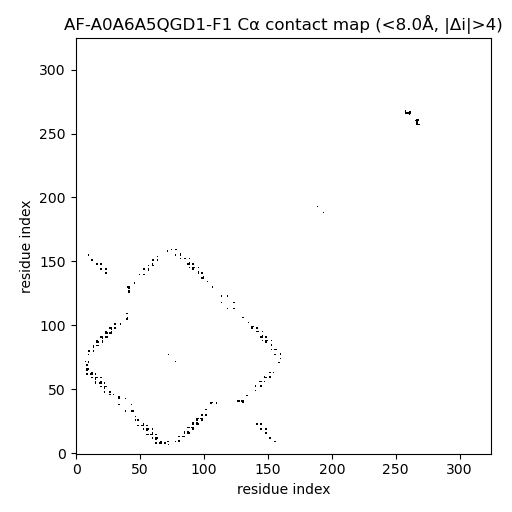 N N . ALA A 1 96 ? -7.146 -2.701 4.482 1.00 76.19 96 ALA A N 1
ATOM 739 C CA . ALA A 1 96 ? -6.808 -1.599 5.380 1.00 76.19 96 ALA A CA 1
ATOM 740 C C . ALA A 1 96 ? -7.928 -0.546 5.459 1.00 76.19 96 ALA A C 1
ATOM 742 O O . ALA A 1 96 ? -8.288 -0.133 6.555 1.00 76.19 96 ALA A O 1
ATOM 743 N N . ILE A 1 97 ? -8.512 -0.136 4.327 1.00 74.75 97 ILE A N 1
ATOM 744 C CA . ILE A 1 97 ? -9.634 0.819 4.304 1.00 74.75 97 ILE A CA 1
ATOM 745 C C . ILE A 1 97 ? -10.848 0.255 5.048 1.00 74.75 97 ILE A C 1
ATOM 747 O O . ILE A 1 97 ? -11.452 0.976 5.839 1.00 74.75 97 ILE A O 1
ATOM 751 N N . TYR A 1 98 ? -11.183 -1.020 4.833 1.00 82.06 98 TYR A N 1
ATOM 752 C CA . TYR A 1 98 ? -12.285 -1.681 5.530 1.00 82.06 98 TYR A CA 1
ATOM 753 C C . TYR A 1 98 ? -12.064 -1.688 7.047 1.00 82.06 98 TYR A C 1
ATOM 755 O O . TYR A 1 98 ? -12.924 -1.220 7.791 1.00 82.06 98 TYR A O 1
ATOM 763 N N . VAL A 1 99 ? -10.884 -2.133 7.496 1.00 82.69 99 VAL A N 1
ATOM 764 C CA . VAL A 1 99 ? -10.499 -2.153 8.916 1.00 82.69 99 VAL A CA 1
ATOM 765 C C . VAL A 1 99 ? -10.652 -0.758 9.529 1.00 82.69 99 VAL A C 1
ATOM 767 O O . VAL A 1 99 ? -11.287 -0.608 10.568 1.00 82.69 99 VAL A O 1
ATOM 770 N N . LEU A 1 100 ? -10.132 0.278 8.864 1.00 75.44 100 LEU A N 1
ATOM 771 C CA . LEU A 1 100 ? -10.221 1.662 9.340 1.00 75.44 100 LEU A CA 1
ATOM 772 C C . LEU A 1 100 ? -11.659 2.183 9.396 1.00 75.44 100 LEU A C 1
ATOM 774 O O . LEU A 1 100 ? -12.034 2.827 10.372 1.00 75.44 100 LEU A O 1
ATOM 778 N N . SER A 1 101 ? -12.465 1.897 8.375 1.00 75.81 101 SER A N 1
ATOM 779 C CA . SER A 1 101 ? -13.870 2.304 8.326 1.00 75.81 101 SER A CA 1
ATOM 780 C C . SER A 1 101 ? -14.680 1.654 9.448 1.00 75.81 101 SER A C 1
ATOM 782 O O . SER A 1 101 ? -15.393 2.356 10.164 1.00 75.81 101 SER A O 1
ATOM 784 N N . ALA A 1 102 ? -14.512 0.345 9.657 1.00 86.81 102 ALA A N 1
ATOM 785 C CA . ALA A 1 102 ? -15.200 -0.397 10.708 1.00 86.81 102 ALA A CA 1
ATOM 786 C C . ALA A 1 102 ? -14.837 0.127 12.105 1.00 86.81 102 ALA A C 1
ATOM 788 O O . ALA A 1 102 ? -15.717 0.351 12.933 1.00 86.81 102 ALA A O 1
ATOM 789 N N . ILE A 1 103 ? -13.552 0.391 12.360 1.00 82.12 103 ILE A N 1
ATOM 790 C CA . ILE A 1 103 ? -13.101 0.923 13.653 1.00 82.12 103 ILE A CA 1
ATOM 791 C C . ILE A 1 103 ? -13.588 2.351 13.873 1.00 82.12 103 ILE A C 1
ATOM 793 O O . ILE A 1 103 ? -14.026 2.667 14.976 1.00 82.12 103 ILE A O 1
ATOM 797 N N . ASN A 1 104 ? -13.522 3.216 12.857 1.00 75.06 104 ASN A N 1
ATOM 798 C CA . ASN A 1 104 ? -14.003 4.593 12.971 1.00 75.06 104 ASN A CA 1
ATOM 799 C C . ASN A 1 104 ? -15.497 4.621 13.289 1.00 75.06 104 ASN A C 1
ATOM 801 O O . ASN A 1 104 ? -15.901 5.308 14.223 1.00 75.06 104 ASN A O 1
ATOM 805 N N . LYS A 1 105 ? -16.290 3.817 12.569 1.00 85.56 105 LYS A N 1
ATOM 806 C CA . LYS A 1 105 ? -17.716 3.648 12.848 1.00 85.56 105 LYS A CA 1
ATOM 807 C C . LYS A 1 105 ? -17.937 3.184 14.289 1.00 85.56 105 LYS A C 1
ATOM 809 O O . LYS A 1 105 ? -18.630 3.853 15.038 1.00 85.56 105 LYS A O 1
ATOM 814 N N . LYS A 1 106 ? -17.269 2.106 14.711 1.00 87.75 106 LYS A N 1
ATOM 815 C CA . LYS A 1 106 ? -17.423 1.554 16.068 1.00 87.75 106 LYS A CA 1
ATOM 816 C C . LYS A 1 106 ? -16.949 2.476 17.180 1.00 87.75 106 LYS A C 1
ATOM 818 O O . LYS A 1 106 ? -17.489 2.423 18.277 1.00 87.75 106 LYS A O 1
ATOM 823 N N . THR A 1 107 ? -15.939 3.298 16.919 1.00 80.56 107 THR A N 1
ATOM 824 C CA . THR A 1 107 ? -15.483 4.317 17.869 1.00 80.56 107 THR A CA 1
ATOM 825 C C . THR A 1 107 ? -16.544 5.406 18.025 1.00 80.56 107 THR A C 1
ATOM 827 O O . THR A 1 107 ? -16.786 5.831 19.149 1.00 80.56 107 THR A O 1
ATOM 830 N N . GLY A 1 108 ? -17.204 5.805 16.930 1.00 76.62 108 GLY A N 1
ATOM 831 C CA . GLY A 1 108 ? -18.355 6.713 16.955 1.00 76.62 108 GLY A CA 1
ATOM 832 C C . GLY A 1 108 ? -19.541 6.125 17.719 1.00 76.62 108 GLY A C 1
ATOM 833 O O . GLY A 1 108 ? -19.965 6.720 18.704 1.00 76.62 108 GLY A O 1
ATOM 834 N N . ASP A 1 109 ? -19.980 4.917 17.342 1.00 86.31 109 ASP A N 1
ATOM 835 C CA . ASP A 1 109 ? -21.070 4.194 18.018 1.00 86.31 109 ASP A CA 1
ATOM 836 C C . ASP A 1 109 ? -20.804 4.097 19.537 1.00 86.31 109 ASP A C 1
ATOM 838 O O . ASP A 1 109 ? -21.678 4.355 20.358 1.00 86.31 109 ASP A O 1
ATOM 842 N N . TYR A 1 110 ? -19.563 3.786 19.931 1.00 84.88 110 TYR A N 1
ATOM 843 C CA . TYR A 1 110 ? -19.178 3.693 21.339 1.00 84.88 110 TYR A CA 1
ATOM 844 C C . TYR A 1 110 ? -19.208 5.039 22.077 1.00 84.88 110 TYR A C 1
ATOM 846 O O . TYR A 1 110 ? -19.549 5.066 23.256 1.00 84.88 110 TYR A O 1
ATOM 854 N N . MET A 1 111 ? -18.833 6.147 21.430 1.00 76.38 111 MET A N 1
ATOM 855 C CA . MET A 1 111 ? -18.919 7.472 22.054 1.00 76.38 111 MET A CA 1
ATOM 856 C C . MET A 1 111 ? -20.375 7.839 22.357 1.00 76.38 111 MET A C 1
ATOM 858 O O . MET A 1 111 ? -20.662 8.276 23.469 1.00 76.38 111 MET A O 1
ATOM 862 N N . GLU A 1 112 ? -21.288 7.569 21.422 1.00 82.00 112 GLU A N 1
ATOM 863 C CA . GLU A 1 112 ? -22.730 7.770 21.619 1.00 82.00 112 GLU A CA 1
ATOM 864 C C . GLU A 1 112 ? -23.290 6.854 22.722 1.00 82.00 112 GLU A C 1
ATOM 866 O O . GLU A 1 112 ? -24.031 7.299 23.600 1.00 82.00 112 GLU A O 1
ATOM 871 N N . GLU A 1 113 ? -22.896 5.575 22.732 1.00 85.00 113 GLU A N 1
ATOM 872 C CA . GLU A 1 113 ? -23.300 4.619 23.770 1.00 85.00 113 GLU A CA 1
ATOM 873 C C . GLU A 1 113 ? -22.766 4.998 25.159 1.00 85.00 113 GLU A C 1
ATOM 875 O O . GLU A 1 113 ? -23.471 4.818 26.153 1.00 85.00 113 GLU A O 1
ATOM 880 N N . MET A 1 114 ? -21.539 5.524 25.251 1.00 82.06 114 MET A N 1
ATOM 881 C CA . MET A 1 114 ? -20.922 5.916 26.521 1.00 82.06 114 MET A CA 1
ATOM 882 C C . MET A 1 114 ? -21.656 7.097 27.158 1.00 82.06 114 MET A C 1
ATOM 884 O O . MET A 1 114 ? -21.909 7.056 28.363 1.00 82.06 114 MET A O 1
ATOM 888 N N . GLU A 1 115 ? -22.038 8.101 26.361 1.00 80.06 115 GLU A N 1
ATOM 889 C CA . GLU A 1 115 ? -22.825 9.256 26.817 1.00 80.06 115 GLU A CA 1
ATOM 890 C C . GLU A 1 115 ? -24.186 8.837 27.395 1.00 80.06 115 GLU A C 1
ATOM 892 O O . GLU A 1 115 ? -24.683 9.463 28.332 1.00 80.06 115 GLU A O 1
ATOM 897 N N . GLY A 1 116 ? -24.769 7.751 26.875 1.00 82.75 116 GLY A N 1
ATOM 898 C CA . GLY A 1 116 ? -26.009 7.160 27.382 1.00 82.75 116 GLY A CA 1
ATOM 899 C C . GLY A 1 116 ? -25.828 6.078 28.454 1.00 82.75 116 GLY A C 1
ATOM 900 O O . GLY A 1 116 ? -26.827 5.573 28.974 1.00 82.75 116 GLY A O 1
ATOM 901 N N . SER A 1 117 ? -24.595 5.673 28.776 1.00 84.00 117 SER A N 1
ATOM 902 C CA . SER A 1 117 ? -24.354 4.514 29.639 1.00 84.00 117 SER A CA 1
ATOM 903 C C . SER A 1 117 ? -24.526 4.844 31.123 1.00 84.00 117 SER A C 1
ATOM 905 O O . SER A 1 117 ? -24.166 5.916 31.600 1.00 84.00 117 SER A O 1
ATOM 907 N N . SER A 1 118 ? -25.015 3.867 31.888 1.00 88.88 118 SER A N 1
ATOM 908 C CA . SER A 1 118 ? -25.059 3.923 33.354 1.00 88.88 118 SER A CA 1
ATOM 909 C C . SER A 1 118 ? -23.796 3.348 34.013 1.00 88.88 118 SER A C 1
ATOM 911 O O . SER A 1 118 ? -23.844 2.948 35.179 1.00 88.88 118 SER A O 1
ATOM 913 N N . LEU A 1 119 ? -22.704 3.183 33.257 1.00 87.12 119 LEU A N 1
ATOM 914 C CA . LEU A 1 119 ? -21.432 2.702 33.794 1.00 87.12 119 LEU A CA 1
ATOM 915 C C . LEU A 1 119 ? -20.825 3.759 34.722 1.00 87.12 119 LEU A C 1
ATOM 917 O O . LEU A 1 119 ? -21.083 4.951 34.578 1.00 87.12 119 LEU A O 1
ATOM 921 N N . SER A 1 120 ? -20.013 3.320 35.684 1.00 92.94 120 SER A N 1
ATOM 922 C CA . SER A 1 120 ? -19.238 4.259 36.494 1.00 92.94 120 SER A CA 1
ATOM 923 C C . SER A 1 120 ? -18.187 4.968 35.637 1.00 92.94 120 SER A C 1
ATOM 925 O O . SER A 1 120 ? -17.660 4.390 34.683 1.00 92.94 120 SER A O 1
ATOM 927 N N . ASP A 1 121 ? -17.831 6.193 36.022 1.00 89.88 121 ASP A N 1
ATOM 928 C CA . ASP A 1 121 ? -16.798 6.986 35.342 1.00 89.88 121 ASP A CA 1
ATOM 929 C C . ASP A 1 121 ? -15.474 6.217 35.202 1.00 89.88 121 ASP A C 1
ATOM 931 O O . ASP A 1 121 ? -14.844 6.242 34.144 1.00 89.88 121 ASP A O 1
ATOM 935 N N . ASP A 1 122 ? -15.091 5.457 36.234 1.00 90.69 122 ASP A N 1
ATOM 936 C CA . ASP A 1 122 ? -13.887 4.621 36.221 1.00 90.69 122 ASP A CA 1
ATOM 937 C C . ASP A 1 122 ? -13.960 3.505 35.163 1.00 90.69 122 ASP A C 1
ATOM 939 O O . ASP A 1 122 ? -13.001 3.286 34.420 1.00 90.69 122 ASP A O 1
ATOM 943 N N . ALA A 1 123 ? -15.106 2.821 35.049 1.00 88.31 123 ALA A N 1
ATOM 944 C CA . ALA A 1 123 ? -15.301 1.759 34.060 1.00 88.31 123 ALA A CA 1
ATOM 945 C C . ALA A 1 123 ? -15.327 2.318 32.627 1.00 88.31 123 ALA A C 1
ATOM 947 O O . ALA A 1 123 ? -14.760 1.713 31.714 1.00 88.31 123 ALA A O 1
ATOM 948 N N . ASN A 1 124 ? -15.923 3.500 32.436 1.00 86.38 124 ASN A N 1
ATOM 949 C CA . ASN A 1 124 ? -15.912 4.215 31.158 1.00 86.38 124 ASN A CA 1
ATOM 950 C C . ASN A 1 124 ? -14.492 4.619 30.744 1.00 86.38 124 ASN A C 1
ATOM 952 O O . ASN A 1 124 ? -14.110 4.452 29.581 1.00 86.38 124 ASN A O 1
ATOM 956 N N . MET A 1 125 ? -13.685 5.094 31.695 1.00 84.31 125 MET A N 1
ATOM 957 C CA . MET A 1 125 ? -12.293 5.465 31.449 1.00 84.31 125 MET A CA 1
ATOM 958 C C . MET A 1 125 ? -11.436 4.250 31.068 1.00 84.31 125 MET A C 1
ATOM 960 O O . MET A 1 125 ? -10.639 4.328 30.129 1.00 84.31 125 MET A O 1
ATOM 964 N N . GLU A 1 126 ? -11.624 3.112 31.743 1.00 88.00 126 GLU A N 1
ATOM 965 C CA . GLU A 1 126 ? -10.931 1.863 31.410 1.00 88.00 126 GLU A CA 1
ATOM 966 C C . GLU A 1 126 ? -11.318 1.355 30.012 1.00 88.00 126 GLU A C 1
ATOM 968 O O . GLU A 1 126 ? -10.443 1.056 29.192 1.00 88.00 126 GLU A O 1
ATOM 973 N N . ALA A 1 127 ? -12.614 1.321 29.694 1.00 86.38 127 ALA A N 1
ATOM 974 C CA . ALA A 1 127 ? -13.099 0.893 28.385 1.00 86.38 127 ALA A CA 1
ATOM 975 C C . ALA A 1 127 ? -12.604 1.816 27.254 1.00 86.38 127 ALA A C 1
ATOM 977 O O . ALA A 1 127 ? -12.140 1.331 26.215 1.00 86.38 127 ALA A O 1
ATOM 978 N N . TYR A 1 128 ? -12.588 3.135 27.478 1.00 82.00 128 TYR A N 1
ATOM 979 C CA . TYR A 1 128 ? -12.016 4.106 26.541 1.00 82.00 128 TYR A CA 1
ATOM 980 C C . TYR A 1 128 ? -10.515 3.877 26.308 1.00 82.00 128 TYR A C 1
ATOM 982 O O . TYR A 1 128 ? -10.044 3.928 25.166 1.00 82.00 128 TYR A O 1
ATOM 990 N N . ALA A 1 129 ? -9.755 3.579 27.366 1.00 80.75 129 ALA A N 1
ATOM 991 C CA . ALA A 1 129 ? -8.330 3.282 27.257 1.00 80.75 129 ALA A CA 1
ATOM 992 C C . ALA A 1 129 ? -8.072 2.010 26.431 1.00 80.75 129 ALA A C 1
ATOM 994 O O . ALA A 1 129 ? -7.202 2.013 25.553 1.00 80.75 129 ALA A O 1
ATOM 995 N N . VAL A 1 130 ? -8.852 0.945 26.658 1.00 85.62 130 VAL A N 1
ATOM 996 C CA . VAL A 1 130 ? -8.764 -0.313 25.895 1.00 85.62 130 VAL A CA 1
ATOM 997 C C . VAL A 1 130 ? -9.073 -0.082 24.416 1.00 85.62 130 VAL A C 1
ATOM 999 O O . VAL A 1 130 ? -8.303 -0.516 23.555 1.00 85.62 130 VAL A O 1
ATOM 1002 N N . ILE A 1 131 ? -10.151 0.647 24.117 1.00 83.00 131 ILE A N 1
ATOM 1003 C CA . ILE A 1 131 ? -10.555 0.989 22.749 1.00 83.00 131 ILE A CA 1
ATOM 1004 C C . ILE A 1 131 ? -9.474 1.801 22.048 1.00 83.00 131 ILE A C 1
ATOM 1006 O O . ILE A 1 131 ? -9.017 1.426 20.971 1.00 83.00 131 ILE A O 1
ATOM 1010 N N . THR A 1 132 ? -9.005 2.874 22.682 1.00 76.38 132 THR A N 1
ATOM 1011 C CA . THR A 1 132 ? -7.978 3.748 22.109 1.00 76.38 132 THR A CA 1
ATOM 1012 C C . THR A 1 132 ? -6.696 2.970 21.817 1.00 76.38 132 THR A C 1
ATOM 1014 O O . THR A 1 132 ? -6.075 3.146 20.763 1.00 76.38 132 THR A O 1
ATOM 1017 N N . GLN A 1 133 ? -6.297 2.076 22.728 1.00 83.50 133 GLN A N 1
ATOM 1018 C CA . GLN A 1 133 ? -5.119 1.237 22.542 1.00 83.50 133 GLN A CA 1
ATOM 1019 C C . GLN A 1 133 ? -5.279 0.278 21.358 1.00 83.50 133 GLN A C 1
ATOM 1021 O O . GLN A 1 133 ? -4.324 0.099 20.597 1.00 83.50 133 GLN A O 1
ATOM 1026 N N . GLU A 1 134 ? -6.444 -0.351 21.201 1.00 86.94 134 GLU A N 1
ATOM 1027 C CA . GLU A 1 134 ? -6.653 -1.330 20.136 1.00 86.94 134 GLU A CA 1
ATOM 1028 C C . GLU A 1 134 ? -6.852 -0.660 18.767 1.00 86.94 134 GLU A C 1
ATOM 1030 O O . GLU A 1 134 ? -6.201 -1.038 17.792 1.00 86.94 134 GLU A O 1
ATOM 1035 N N . THR A 1 135 ? -7.602 0.443 18.708 1.00 80.12 135 THR A N 1
ATOM 1036 C CA . THR A 1 135 ? -7.707 1.307 17.522 1.00 80.12 135 THR A CA 1
ATOM 1037 C C . THR A 1 135 ? -6.330 1.757 17.038 1.00 80.12 135 THR A C 1
ATOM 1039 O O . THR A 1 135 ? -6.023 1.662 15.848 1.00 80.12 135 THR A O 1
ATOM 1042 N N . ARG A 1 136 ? -5.445 2.174 17.956 1.00 79.06 136 ARG A N 1
ATOM 1043 C CA . ARG A 1 136 ? -4.069 2.561 17.614 1.00 79.06 136 ARG A CA 1
ATOM 1044 C C . ARG A 1 136 ? -3.286 1.420 16.961 1.00 79.06 136 ARG A C 1
ATOM 1046 O O . ARG A 1 136 ? -2.595 1.666 15.975 1.00 79.06 136 ARG A O 1
ATOM 1053 N N . LYS A 1 137 ? -3.371 0.196 17.490 1.00 87.56 137 LYS A N 1
ATOM 1054 C CA . LYS A 1 137 ? -2.664 -0.968 16.927 1.00 87.56 137 LYS A CA 1
ATOM 1055 C C . LYS A 1 137 ? -3.191 -1.333 15.545 1.00 87.56 137 LYS A C 1
ATOM 1057 O O . LYS A 1 137 ? -2.394 -1.590 14.644 1.00 87.56 137 LYS A O 1
ATOM 1062 N N . LEU A 1 138 ? -4.510 -1.323 15.363 1.00 85.50 138 LEU A N 1
ATOM 1063 C CA . LEU A 1 138 ? -5.146 -1.593 14.074 1.00 85.50 138 LEU A CA 1
ATOM 1064 C C . LEU A 1 138 ? -4.712 -0.579 13.013 1.00 85.50 138 LEU A C 1
ATOM 1066 O O . LEU A 1 138 ? -4.301 -0.977 11.920 1.00 85.50 138 LEU A O 1
ATOM 1070 N N . LEU A 1 139 ? -4.737 0.712 13.362 1.00 76.19 139 LEU A N 1
ATOM 1071 C CA . LEU A 1 139 ? -4.232 1.806 12.532 1.00 76.19 139 LEU A CA 1
ATOM 1072 C C . LEU A 1 139 ? -2.768 1.578 12.153 1.00 76.19 139 LEU A C 1
ATOM 1074 O O . LEU A 1 139 ? -2.435 1.559 10.969 1.00 76.19 139 LEU A O 1
ATOM 1078 N N . GLU A 1 140 ? -1.898 1.377 13.144 1.00 81.94 140 GLU A N 1
ATOM 1079 C CA . GLU A 1 140 ? -0.458 1.214 12.940 1.00 81.94 140 GLU A CA 1
ATOM 1080 C C . GLU A 1 140 ? -0.147 0.026 12.024 1.00 81.94 140 GLU A C 1
ATOM 1082 O O . GLU A 1 140 ? 0.566 0.173 11.032 1.00 81.94 140 GLU A O 1
ATOM 1087 N N . HIS A 1 141 ? -0.708 -1.150 12.308 1.00 88.12 141 HIS A N 1
ATOM 1088 C CA . HIS A 1 141 ? -0.412 -2.351 11.536 1.00 88.12 141 HIS A CA 1
ATOM 1089 C C . HIS A 1 141 ? -0.990 -2.304 10.115 1.00 88.12 141 HIS A C 1
ATOM 1091 O O . HIS A 1 141 ? -0.294 -2.700 9.178 1.00 88.12 141 HIS A O 1
ATOM 1097 N N . SER A 1 142 ? -2.209 -1.787 9.935 1.00 77.06 142 SER A N 1
ATOM 1098 C CA . SER A 1 142 ? -2.861 -1.719 8.618 1.00 77.06 142 SER A CA 1
ATOM 1099 C C . SER A 1 142 ? -2.200 -0.687 7.705 1.00 77.06 142 SER A C 1
ATOM 1101 O O . SER A 1 142 ? -1.910 -0.977 6.543 1.00 77.06 142 SER A O 1
ATOM 1103 N N . THR A 1 143 ? -1.901 0.507 8.232 1.00 78.94 143 THR A N 1
ATOM 1104 C CA . THR A 1 143 ? -1.236 1.574 7.465 1.00 78.94 143 THR A CA 1
ATOM 1105 C C . THR A 1 143 ? 0.195 1.194 7.110 1.00 78.94 143 THR A C 1
ATOM 1107 O O . THR A 1 143 ? 0.588 1.324 5.951 1.00 78.94 143 THR A O 1
ATOM 1110 N N . ARG A 1 144 ? 0.949 0.622 8.060 1.00 84.88 144 ARG A N 1
ATOM 1111 C CA . ARG A 1 144 ? 2.303 0.123 7.808 1.00 84.88 144 ARG A CA 1
ATOM 1112 C C . ARG A 1 144 ? 2.301 -0.988 6.757 1.00 84.88 144 ARG A C 1
ATOM 1114 O O . ARG A 1 144 ? 3.109 -0.955 5.832 1.00 84.88 144 ARG A O 1
ATOM 1121 N N . ALA A 1 145 ? 1.391 -1.960 6.844 1.00 83.06 145 ALA A N 1
ATOM 1122 C CA . ALA A 1 145 ? 1.287 -3.013 5.834 1.00 83.06 145 ALA A CA 1
ATOM 1123 C C . ALA A 1 145 ? 1.013 -2.438 4.433 1.00 83.06 145 ALA A C 1
ATOM 1125 O O . ALA A 1 145 ? 1.716 -2.790 3.482 1.00 83.06 145 ALA A O 1
ATOM 1126 N N . ALA A 1 146 ? 0.053 -1.514 4.319 1.00 77.62 146 ALA A N 1
ATOM 1127 C CA . ALA A 1 146 ? -0.278 -0.855 3.059 1.00 77.62 146 ALA A CA 1
ATOM 1128 C C . ALA A 1 146 ? 0.901 -0.049 2.485 1.00 77.62 146 ALA A C 1
ATOM 1130 O O . ALA A 1 146 ? 1.216 -0.194 1.303 1.00 77.62 146 ALA A O 1
ATOM 1131 N N . GLU A 1 147 ? 1.595 0.740 3.311 1.00 81.50 147 GLU A N 1
ATOM 1132 C CA . GLU A 1 147 ? 2.753 1.535 2.887 1.00 81.50 147 GLU A CA 1
ATOM 1133 C C . GLU A 1 147 ? 3.875 0.646 2.333 1.00 81.50 147 GLU A C 1
ATOM 1135 O O . GLU A 1 147 ? 4.384 0.884 1.234 1.00 81.50 147 GLU A O 1
ATOM 1140 N N . HIS A 1 148 ? 4.258 -0.404 3.066 1.00 87.12 148 HIS A N 1
ATOM 1141 C CA . HIS A 1 148 ? 5.373 -1.260 2.663 1.00 87.12 148 HIS A CA 1
ATOM 1142 C C . HIS A 1 148 ? 5.054 -2.088 1.414 1.00 87.12 148 HIS A C 1
ATOM 1144 O O . HIS A 1 148 ? 5.926 -2.269 0.561 1.00 87.12 148 HIS A O 1
ATOM 1150 N N . VAL A 1 149 ? 3.813 -2.558 1.266 1.00 84.88 149 VAL A N 1
ATOM 1151 C CA . VAL A 1 149 ? 3.358 -3.253 0.054 1.00 84.88 149 VAL A CA 1
ATOM 1152 C C . VAL A 1 149 ? 3.376 -2.321 -1.160 1.00 84.88 149 VAL A C 1
ATOM 1154 O O . VAL A 1 149 ? 3.836 -2.720 -2.237 1.00 84.88 149 VAL A O 1
ATOM 1157 N N . TRP A 1 150 ? 2.944 -1.070 -0.987 1.00 83.69 150 TRP A N 1
ATOM 1158 C CA . TRP A 1 150 ? 2.977 -0.070 -2.050 1.00 83.69 150 TRP A CA 1
ATOM 1159 C C . TRP A 1 150 ? 4.415 0.258 -2.463 1.00 83.69 150 TRP A C 1
ATOM 1161 O O . TRP A 1 150 ? 4.772 0.108 -3.632 1.00 83.69 150 TRP A O 1
ATOM 1171 N N . ARG A 1 151 ? 5.288 0.555 -1.490 1.00 85.12 151 ARG A N 1
ATOM 1172 C CA . ARG A 1 151 ? 6.717 0.814 -1.726 1.00 85.12 151 ARG A CA 1
ATOM 1173 C C . ARG A 1 151 ? 7.406 -0.359 -2.428 1.00 85.12 151 ARG A C 1
ATOM 1175 O O . ARG A 1 151 ? 8.193 -0.141 -3.347 1.00 85.12 151 ARG A O 1
ATOM 1182 N N . ALA A 1 152 ? 7.124 -1.598 -2.023 1.00 92.31 152 ALA A N 1
ATOM 1183 C CA . ALA A 1 152 ? 7.675 -2.787 -2.673 1.00 92.31 152 ALA A CA 1
ATOM 1184 C C . ALA A 1 152 ? 7.226 -2.898 -4.138 1.00 92.31 152 ALA A C 1
ATOM 1186 O O . ALA A 1 152 ? 8.038 -3.170 -5.024 1.00 92.31 152 ALA A O 1
ATOM 1187 N N . THR A 1 153 ? 5.942 -2.649 -4.398 1.00 87.69 153 THR A N 1
ATOM 1188 C CA . THR A 1 153 ? 5.366 -2.687 -5.747 1.00 87.69 153 THR A CA 1
ATOM 1189 C C . THR A 1 153 ? 5.964 -1.597 -6.638 1.00 87.69 153 THR A C 1
ATOM 1191 O O . THR A 1 153 ? 6.332 -1.871 -7.782 1.00 87.69 153 THR A O 1
ATOM 1194 N N . ASP A 1 154 ? 6.136 -0.384 -6.117 1.00 85.94 154 ASP A N 1
ATOM 1195 C CA . ASP A 1 154 ? 6.749 0.721 -6.854 1.00 85.94 154 ASP A CA 1
ATOM 1196 C C . ASP A 1 154 ? 8.222 0.476 -7.155 1.00 85.94 154 ASP A C 1
ATOM 1198 O O . ASP A 1 154 ? 8.662 0.724 -8.276 1.00 85.94 154 ASP A O 1
ATOM 1202 N N . LEU A 1 155 ? 8.979 -0.103 -6.220 1.00 90.31 155 LEU A N 1
ATOM 1203 C CA . LEU A 1 155 ? 10.359 -0.507 -6.486 1.00 90.31 155 LEU A CA 1
ATOM 1204 C C . LEU A 1 155 ? 10.441 -1.513 -7.642 1.00 90.31 155 LEU A C 1
ATOM 1206 O O . LEU A 1 155 ? 11.289 -1.358 -8.520 1.00 90.31 155 LEU A O 1
ATOM 1210 N N . LEU A 1 156 ? 9.533 -2.493 -7.704 1.00 91.25 156 LEU A N 1
ATOM 1211 C CA . LEU A 1 156 ? 9.469 -3.431 -8.830 1.00 91.25 156 LEU A CA 1
ATOM 1212 C C . LEU A 1 156 ? 9.172 -2.709 -10.159 1.00 91.25 156 LEU A C 1
ATOM 1214 O O . LEU A 1 156 ? 9.807 -3.007 -11.175 1.00 91.25 156 LEU A O 1
ATOM 1218 N N . ARG A 1 157 ? 8.266 -1.720 -10.159 1.00 89.56 157 ARG A N 1
ATOM 1219 C CA . ARG A 1 157 ? 7.968 -0.886 -11.342 1.00 89.56 157 ARG A CA 1
ATOM 1220 C C . ARG A 1 157 ? 9.171 -0.046 -11.771 1.00 89.56 157 ARG A C 1
ATOM 1222 O O . ARG A 1 157 ? 9.503 -0.027 -12.956 1.00 89.56 157 ARG A O 1
ATOM 1229 N N . MET A 1 158 ? 9.862 0.587 -10.824 1.00 87.12 158 MET A N 1
ATOM 1230 C CA . MET A 1 158 ? 11.078 1.361 -11.089 1.00 87.12 158 MET A CA 1
ATOM 1231 C C . MET A 1 158 ? 12.186 0.479 -11.672 1.00 87.12 158 MET A C 1
ATOM 1233 O O . MET A 1 158 ? 12.849 0.877 -12.629 1.00 87.12 158 MET A O 1
ATOM 1237 N N . CYS A 1 159 ? 12.354 -0.741 -11.156 1.00 88.38 159 CYS A N 1
ATOM 1238 C CA . CYS A 1 159 ? 13.293 -1.724 -11.692 1.00 88.38 159 CYS A CA 1
ATOM 1239 C C . CYS A 1 159 ? 12.988 -2.080 -13.155 1.00 88.38 159 CYS A C 1
ATOM 1241 O O . CYS A 1 159 ? 13.906 -2.120 -13.978 1.00 88.38 159 CYS A O 1
ATOM 1243 N N . LYS A 1 160 ? 11.709 -2.286 -13.505 1.00 89.38 160 LYS A N 1
ATOM 1244 C CA . LYS A 1 160 ? 11.289 -2.499 -14.899 1.00 89.38 160 LYS A CA 1
ATOM 1245 C C . LYS A 1 160 ? 11.627 -1.287 -15.772 1.00 89.38 160 LYS A C 1
ATOM 1247 O O . LYS A 1 160 ? 12.262 -1.449 -16.810 1.00 89.38 160 LYS A O 1
ATOM 1252 N N . GLN A 1 161 ? 11.266 -0.082 -15.330 1.00 86.75 161 GLN A N 1
ATOM 1253 C CA . GLN A 1 161 ? 11.463 1.145 -16.105 1.00 86.75 161 GLN A CA 1
ATOM 1254 C C . GLN A 1 161 ? 12.946 1.474 -16.329 1.00 86.75 161 GLN A C 1
ATOM 1256 O O . GLN A 1 161 ? 13.340 1.819 -17.441 1.00 86.75 161 GLN A O 1
ATOM 1261 N N . HIS A 1 162 ? 13.786 1.339 -15.299 1.00 83.56 162 HIS A N 1
ATOM 1262 C CA . HIS A 1 162 ? 15.226 1.580 -15.415 1.00 83.56 162 HIS A CA 1
ATOM 1263 C C . HIS A 1 162 ? 15.879 0.600 -16.397 1.00 83.56 162 HIS A C 1
ATOM 1265 O O . HIS A 1 162 ? 16.808 0.954 -17.126 1.00 83.56 162 HIS A O 1
ATOM 1271 N N . ARG A 1 163 ? 15.396 -0.646 -16.442 1.00 81.94 163 ARG A N 1
ATOM 1272 C CA . ARG A 1 163 ? 15.871 -1.615 -17.425 1.00 81.94 163 ARG A CA 1
ATOM 1273 C C . ARG A 1 163 ? 15.449 -1.238 -18.838 1.00 81.94 163 ARG A C 1
ATOM 1275 O O . ARG A 1 163 ? 16.303 -1.213 -19.712 1.00 81.94 163 ARG A O 1
ATOM 1282 N N . GLU A 1 164 ? 14.184 -0.889 -19.048 1.00 81.62 164 GLU A N 1
ATOM 1283 C CA . GLU A 1 164 ? 13.690 -0.464 -20.364 1.00 81.62 164 GLU A CA 1
ATOM 1284 C C . GLU A 1 164 ? 14.451 0.764 -20.884 1.00 81.62 164 GLU A C 1
ATOM 1286 O O . GLU A 1 164 ? 14.814 0.813 -22.056 1.00 81.62 164 GLU A O 1
ATOM 1291 N N . GLN A 1 165 ? 14.792 1.710 -20.003 1.00 79.94 165 GLN A N 1
ATOM 1292 C CA . GLN A 1 165 ? 15.654 2.842 -20.349 1.00 79.94 165 GLN A CA 1
ATOM 1293 C C . GLN A 1 165 ? 17.069 2.408 -20.743 1.00 79.94 165 GLN A C 1
ATOM 1295 O O . GLN A 1 165 ? 17.616 2.921 -21.719 1.00 79.94 165 GLN A O 1
ATOM 1300 N N . LYS A 1 166 ? 17.670 1.469 -20.002 1.00 79.50 166 LYS A N 1
ATOM 1301 C CA . LYS A 1 166 ? 19.010 0.949 -20.299 1.00 79.50 166 LYS A CA 1
ATOM 1302 C C . LYS A 1 166 ? 19.028 0.185 -21.625 1.00 79.50 166 LYS A C 1
ATOM 1304 O O . LYS A 1 166 ? 19.920 0.419 -22.432 1.00 79.50 166 LYS A O 1
ATOM 1309 N N . ASP A 1 167 ? 18.045 -0.675 -21.866 1.00 77.00 167 ASP A N 1
ATOM 1310 C CA . ASP A 1 167 ? 17.924 -1.453 -23.102 1.00 77.00 167 ASP A CA 1
ATOM 1311 C C . ASP A 1 167 ? 17.684 -0.525 -24.304 1.00 77.00 167 ASP A C 1
ATOM 1313 O O . ASP A 1 167 ? 18.305 -0.694 -25.352 1.00 77.00 167 ASP A O 1
ATOM 1317 N N . TRP A 1 168 ? 16.875 0.526 -24.131 1.00 78.12 168 TRP A N 1
ATOM 1318 C CA . TRP A 1 168 ? 16.691 1.568 -25.143 1.00 78.12 168 TRP A CA 1
ATOM 1319 C C . TRP A 1 168 ? 17.990 2.335 -25.446 1.00 78.12 168 TRP A C 1
ATOM 1321 O O . TRP A 1 168 ? 18.324 2.552 -26.612 1.00 78.12 168 TRP A O 1
ATOM 1331 N N . LEU A 1 169 ? 18.763 2.702 -24.417 1.00 74.44 169 LEU A N 1
ATOM 1332 C CA . LEU A 1 169 ? 20.076 3.343 -24.568 1.00 74.44 169 LEU A CA 1
ATOM 1333 C C . LEU A 1 169 ? 21.064 2.449 -25.332 1.00 74.44 169 LEU A C 1
ATOM 1335 O O . LEU A 1 169 ? 21.739 2.935 -26.242 1.00 74.44 169 LEU A O 1
ATOM 1339 N N . TRP A 1 170 ? 21.126 1.154 -25.003 1.00 74.88 170 TRP A N 1
ATOM 1340 C CA . TRP A 1 170 ? 21.974 0.183 -25.706 1.00 74.88 170 TRP A CA 1
ATOM 1341 C C . TRP A 1 170 ? 21.526 -0.051 -27.142 1.00 74.88 170 TRP A C 1
ATOM 1343 O O . TRP A 1 170 ? 22.364 -0.086 -28.036 1.00 74.88 170 TRP A O 1
ATOM 1353 N N . SER A 1 171 ? 20.219 -0.145 -27.389 1.00 69.75 171 SER A N 1
ATOM 1354 C CA . SER A 1 171 ? 19.688 -0.255 -28.748 1.00 69.75 171 SER A CA 1
ATOM 1355 C C . SER A 1 171 ? 20.059 0.974 -29.571 1.00 69.75 171 SER A C 1
ATOM 1357 O O . SER A 1 171 ? 20.576 0.837 -30.671 1.00 69.75 171 SER A O 1
ATOM 1359 N N . THR A 1 172 ? 19.871 2.177 -29.025 1.00 70.50 172 THR A N 1
ATOM 1360 C CA . THR A 1 172 ? 20.163 3.430 -29.738 1.00 70.50 172 THR A CA 1
ATOM 1361 C C . THR A 1 172 ? 21.655 3.571 -30.039 1.00 70.50 172 THR A C 1
ATOM 1363 O O . THR A 1 172 ? 22.028 3.957 -31.144 1.00 70.50 172 THR A O 1
ATOM 1366 N N . THR A 1 173 ? 22.526 3.223 -29.087 1.00 72.19 173 THR A N 1
ATOM 1367 C CA . THR A 1 173 ? 23.983 3.238 -29.308 1.00 72.19 173 THR A CA 1
ATOM 1368 C C . THR A 1 173 ? 24.429 2.162 -30.291 1.00 72.19 173 THR A C 1
ATOM 1370 O O . THR A 1 173 ? 25.260 2.453 -31.148 1.00 72.19 173 THR A O 1
ATOM 1373 N N . ALA A 1 174 ? 23.850 0.960 -30.241 1.00 67.44 174 ALA A N 1
ATOM 1374 C CA . ALA A 1 174 ? 24.118 -0.089 -31.219 1.00 67.44 174 ALA A CA 1
ATOM 1375 C C . ALA A 1 174 ? 23.700 0.344 -32.632 1.00 67.44 174 ALA A C 1
ATOM 1377 O O . ALA A 1 174 ? 24.488 0.203 -33.568 1.00 67.44 174 ALA A O 1
ATOM 1378 N N . THR A 1 175 ? 22.514 0.937 -32.789 1.00 70.44 175 THR A N 1
ATOM 1379 C CA . THR A 1 175 ? 22.051 1.486 -34.071 1.00 70.44 175 THR A CA 1
ATOM 1380 C C . THR A 1 175 ? 22.966 2.613 -34.551 1.00 70.44 175 THR A C 1
ATOM 1382 O O . THR A 1 175 ? 23.393 2.599 -35.702 1.00 70.44 175 THR A O 1
ATOM 1385 N N . ALA A 1 176 ? 23.344 3.547 -33.673 1.00 68.69 176 ALA A N 1
ATOM 1386 C CA . ALA A 1 176 ? 24.261 4.633 -34.016 1.00 68.69 176 ALA A CA 1
ATOM 1387 C C . ALA A 1 176 ? 25.640 4.114 -34.463 1.00 68.69 176 ALA A C 1
ATOM 1389 O O . ALA A 1 176 ? 26.189 4.606 -35.448 1.00 68.69 176 ALA A O 1
ATOM 1390 N N . MET A 1 177 ? 26.178 3.085 -33.797 1.00 69.75 177 MET A N 1
ATOM 1391 C CA . MET A 1 177 ? 27.425 2.435 -34.211 1.00 69.75 177 MET A CA 1
ATOM 1392 C C . MET A 1 177 ? 27.299 1.769 -35.583 1.00 69.75 177 MET A C 1
ATOM 1394 O O . MET A 1 177 ? 28.197 1.928 -36.404 1.00 69.75 177 MET A O 1
ATOM 1398 N N . HIS A 1 178 ? 26.192 1.077 -35.872 1.00 62.16 178 HIS A N 1
ATOM 1399 C CA . HIS A 1 178 ? 25.976 0.465 -37.190 1.00 62.16 178 HIS A CA 1
ATOM 1400 C C . HIS A 1 178 ? 25.910 1.518 -38.301 1.00 62.16 178 HIS A C 1
ATOM 1402 O O . HIS A 1 178 ? 26.520 1.333 -39.352 1.00 62.16 178 HIS A O 1
ATOM 1408 N N . VAL A 1 179 ? 25.238 2.647 -38.054 1.00 67.81 179 VAL A N 1
ATOM 1409 C CA . VAL A 1 179 ? 25.191 3.772 -39.001 1.00 67.81 179 VAL A CA 1
ATOM 1410 C C . VAL A 1 179 ? 26.587 4.359 -39.219 1.00 67.81 179 VAL A C 1
ATOM 1412 O O . VAL A 1 179 ? 26.972 4.617 -40.358 1.00 67.81 179 VAL A O 1
ATOM 1415 N N . PHE A 1 180 ? 27.376 4.523 -38.155 1.00 62.50 180 PHE A N 1
ATOM 1416 C CA . PHE A 1 180 ? 28.737 5.048 -38.257 1.00 62.50 180 PHE A CA 1
ATOM 1417 C C . PHE A 1 180 ? 29.675 4.100 -39.023 1.00 62.50 180 PHE A C 1
ATOM 1419 O O . PHE A 1 180 ? 30.439 4.541 -39.884 1.00 62.50 180 PHE A O 1
ATOM 1426 N N . ILE A 1 181 ? 29.588 2.792 -38.767 1.00 67.75 181 ILE A N 1
ATOM 1427 C CA . ILE A 1 181 ? 30.345 1.766 -39.500 1.00 67.75 181 ILE A CA 1
ATOM 1428 C C . ILE A 1 181 ? 29.936 1.756 -40.979 1.00 67.75 181 ILE A C 1
ATOM 1430 O O . ILE A 1 181 ? 30.796 1.767 -41.853 1.00 67.75 181 ILE A O 1
ATOM 1434 N N . ALA A 1 182 ? 28.640 1.816 -41.287 1.00 61.94 182 ALA A N 1
ATOM 1435 C CA . ALA A 1 182 ? 28.170 1.877 -42.670 1.00 61.94 182 ALA A CA 1
ATOM 1436 C C . ALA A 1 182 ? 28.660 3.142 -43.402 1.00 61.94 182 ALA A C 1
ATOM 1438 O O . ALA A 1 182 ? 29.105 3.059 -44.546 1.00 61.94 182 ALA A O 1
ATOM 1439 N N . ALA A 1 183 ? 28.636 4.304 -42.739 1.00 62.44 183 ALA A N 1
ATOM 1440 C CA . ALA A 1 183 ? 29.125 5.561 -43.304 1.00 62.44 183 ALA A CA 1
ATOM 1441 C C . ALA A 1 183 ? 30.641 5.529 -43.553 1.00 62.44 183 ALA A C 1
ATOM 1443 O O . ALA A 1 183 ? 31.103 5.915 -44.624 1.00 62.44 183 ALA A O 1
ATOM 1444 N N . THR A 1 184 ? 31.420 5.026 -42.592 1.00 58.50 184 THR A N 1
ATOM 1445 C CA . THR A 1 184 ? 32.880 4.899 -42.732 1.00 58.50 184 THR A CA 1
ATOM 1446 C C . THR A 1 184 ? 33.274 3.904 -43.819 1.00 58.50 184 THR A C 1
ATOM 1448 O O . THR A 1 184 ? 34.149 4.223 -44.618 1.00 58.50 184 THR A O 1
ATOM 1451 N N . VAL A 1 185 ? 32.598 2.755 -43.925 1.00 63.66 185 VAL A N 1
ATOM 1452 C CA . VAL A 1 185 ? 32.801 1.799 -45.028 1.00 63.66 185 VAL A CA 1
ATOM 1453 C C . VAL A 1 185 ? 32.434 2.425 -46.375 1.00 63.66 185 VAL A C 1
ATOM 1455 O O . VAL A 1 185 ? 33.178 2.257 -47.338 1.00 63.66 185 VAL A O 1
ATOM 1458 N N . GLY A 1 186 ? 31.344 3.197 -46.445 1.00 53.66 186 GLY A N 1
ATOM 1459 C CA . GLY A 1 186 ? 30.951 3.925 -47.655 1.00 53.66 186 GLY A CA 1
ATOM 1460 C C . GLY A 1 186 ? 32.005 4.942 -48.102 1.00 53.66 186 GLY A C 1
ATOM 1461 O O . GLY A 1 186 ? 32.416 4.934 -49.259 1.00 53.66 186 GLY A O 1
ATOM 1462 N N . ILE A 1 187 ? 32.513 5.762 -47.176 1.00 60.38 187 ILE A N 1
ATOM 1463 C CA . ILE A 1 187 ? 33.591 6.726 -47.452 1.00 60.38 187 ILE A CA 1
ATOM 1464 C C . ILE A 1 187 ? 34.871 5.997 -47.881 1.00 60.38 187 ILE A C 1
ATOM 1466 O O . ILE A 1 187 ? 35.512 6.392 -48.852 1.00 60.38 187 ILE A O 1
ATOM 1470 N N . PHE A 1 188 ? 35.236 4.911 -47.197 1.00 57.47 188 PHE A N 1
ATOM 1471 C CA . PHE A 1 188 ? 36.442 4.144 -47.504 1.00 57.47 188 PHE A CA 1
ATOM 1472 C C . PHE A 1 188 ? 36.360 3.459 -48.876 1.00 57.47 188 PHE A C 1
ATOM 1474 O O . PHE A 1 188 ? 37.333 3.474 -49.627 1.00 57.47 188 PHE A O 1
ATOM 1481 N N . ALA A 1 189 ? 35.189 2.934 -49.248 1.00 58.22 189 ALA A N 1
ATOM 1482 C CA . ALA A 1 189 ? 34.939 2.397 -50.582 1.00 58.22 189 ALA A CA 1
ATOM 1483 C C . ALA A 1 189 ? 35.025 3.490 -51.659 1.00 58.22 189 ALA A C 1
ATOM 1485 O O . ALA A 1 189 ? 35.654 3.276 -52.691 1.00 58.22 189 ALA A O 1
ATOM 1486 N N . VAL A 1 190 ? 34.478 4.685 -51.412 1.00 58.94 190 VAL A N 1
ATOM 1487 C CA . VAL A 1 190 ? 34.605 5.820 -52.344 1.00 58.94 190 VAL A CA 1
ATOM 1488 C C . VAL A 1 190 ? 36.065 6.245 -52.513 1.00 58.94 190 VAL A C 1
ATOM 1490 O O . VAL A 1 190 ? 36.473 6.533 -53.632 1.00 58.94 190 VAL A O 1
ATOM 1493 N N . VAL A 1 191 ? 36.870 6.254 -51.449 1.00 60.53 191 VAL A N 1
ATOM 1494 C CA . VAL A 1 191 ? 38.293 6.628 -51.521 1.00 60.53 191 VAL A CA 1
ATOM 1495 C C . VAL A 1 191 ? 39.134 5.564 -52.232 1.00 60.53 191 VAL A C 1
ATOM 1497 O O . VAL A 1 191 ? 39.990 5.915 -53.038 1.00 60.53 191 VAL A O 1
ATOM 1500 N N . LEU A 1 192 ? 38.893 4.275 -51.970 1.00 62.88 192 LEU A N 1
ATOM 1501 C CA . LEU A 1 192 ? 39.661 3.181 -52.579 1.00 62.88 192 LEU A CA 1
ATOM 1502 C C . LEU A 1 192 ? 39.272 2.887 -54.028 1.00 62.88 192 LEU A C 1
ATOM 1504 O O . LEU A 1 192 ? 40.128 2.505 -54.821 1.00 62.88 192 LEU A O 1
ATOM 1508 N N . PHE A 1 193 ? 37.992 3.036 -54.368 1.00 57.00 193 PHE A N 1
ATOM 1509 C CA . PHE A 1 193 ? 37.475 2.723 -55.698 1.00 57.00 193 PHE A CA 1
ATOM 1510 C C . PHE A 1 193 ? 37.206 3.963 -56.550 1.00 57.00 193 PHE A C 1
ATOM 1512 O O . PHE A 1 193 ? 36.745 3.805 -57.677 1.00 57.00 193 PHE A O 1
ATOM 1519 N N . SER A 1 194 ? 37.512 5.177 -56.068 1.00 43.66 194 SER A N 1
ATOM 1520 C CA . SER A 1 194 ? 37.601 6.346 -56.949 1.00 43.66 194 SER A CA 1
ATOM 1521 C C . SER A 1 194 ? 38.820 6.175 -57.847 1.00 43.66 194 SER A C 1
ATOM 1523 O O . SER A 1 194 ? 39.952 6.248 -57.361 1.00 43.66 194 SER A O 1
ATOM 1525 N N . PRO A 1 195 ? 38.633 5.955 -59.156 1.00 47.25 195 PRO A N 1
ATOM 1526 C CA . PRO A 1 195 ? 39.750 5.924 -60.074 1.00 47.25 195 PRO A CA 1
ATOM 1527 C C . PRO A 1 195 ? 40.375 7.320 -60.066 1.00 47.25 195 PRO A C 1
ATOM 1529 O O . PRO A 1 195 ? 39.665 8.324 -60.165 1.00 47.25 195 PRO A O 1
ATOM 1532 N N . ALA A 1 196 ? 41.700 7.403 -59.956 1.00 50.28 196 ALA A N 1
ATOM 1533 C CA . ALA A 1 196 ? 42.440 8.630 -60.220 1.00 50.28 196 ALA A CA 1
ATOM 1534 C C . ALA A 1 196 ? 42.344 8.942 -61.724 1.00 50.28 196 ALA A C 1
ATOM 1536 O O . ALA A 1 196 ? 43.278 8.711 -62.484 1.00 50.28 196 ALA A O 1
ATOM 1537 N N . THR A 1 197 ? 41.174 9.378 -62.184 1.00 46.00 197 THR A N 1
ATOM 1538 C CA . THR A 1 197 ? 40.906 9.643 -63.595 1.00 46.00 197 THR A CA 1
ATOM 1539 C C . THR A 1 197 ? 40.477 11.084 -63.765 1.00 46.00 197 THR A C 1
ATOM 1541 O O . THR A 1 197 ? 39.330 11.471 -63.549 1.00 46.00 197 THR A O 1
ATOM 1544 N N . SER A 1 198 ? 41.452 11.874 -64.189 1.00 50.94 198 SER A N 1
ATOM 1545 C CA . SER A 1 198 ? 41.280 13.064 -65.003 1.00 50.94 198 SER A CA 1
ATOM 1546 C C . SER A 1 198 ? 40.258 12.826 -66.124 1.00 50.94 198 SER A C 1
ATOM 1548 O O . SER A 1 198 ? 40.520 12.059 -67.046 1.00 50.94 198 SER A O 1
ATOM 1550 N N . GLY A 1 199 ? 39.123 13.530 -66.055 1.00 51.47 199 GLY A N 1
ATOM 1551 C CA . GLY A 1 199 ? 38.283 13.847 -67.214 1.00 51.47 199 GLY A CA 1
ATOM 1552 C C . GLY A 1 199 ? 36.984 13.051 -67.372 1.00 51.47 199 GLY A C 1
ATOM 1553 O O . GLY A 1 199 ? 36.914 12.169 -68.214 1.00 51.47 199 GLY A O 1
ATOM 1554 N N . SER A 1 200 ? 35.928 13.421 -66.638 1.00 53.72 200 SER A N 1
ATOM 1555 C CA . SER A 1 200 ? 34.535 13.466 -67.139 1.00 53.72 200 SER A CA 1
ATOM 1556 C C . SER A 1 200 ? 33.601 13.978 -66.034 1.00 53.72 200 SER A C 1
ATOM 1558 O O . SER A 1 200 ? 33.474 13.356 -64.982 1.00 53.72 200 SER A O 1
ATOM 1560 N N . SER A 1 201 ? 32.939 15.120 -66.251 1.00 53.59 201 SER A N 1
ATOM 1561 C CA . SER A 1 201 ? 32.132 15.835 -65.244 1.00 53.59 201 SER A CA 1
ATOM 1562 C C . SER A 1 201 ? 30.818 15.147 -64.850 1.00 53.59 201 SER A C 1
ATOM 1564 O O . SER A 1 201 ? 30.112 15.644 -63.977 1.00 53.59 201 SER A O 1
ATOM 1566 N N . ASN A 1 202 ? 30.471 14.017 -65.472 1.00 56.62 202 ASN A N 1
ATOM 1567 C CA . ASN A 1 202 ? 29.174 13.364 -65.274 1.00 56.62 202 ASN A CA 1
ATOM 1568 C C . ASN A 1 202 ? 29.146 12.365 -64.099 1.00 56.62 202 ASN A C 1
ATOM 1570 O O . ASN A 1 202 ? 28.060 11.938 -63.719 1.00 56.62 202 ASN A O 1
ATOM 1574 N N . SER A 1 203 ? 30.290 11.997 -63.501 1.00 55.81 203 SER A N 1
ATOM 1575 C CA . SER A 1 203 ? 30.315 11.076 -62.343 1.00 55.81 203 SER A CA 1
ATOM 1576 C C . SER A 1 203 ? 30.167 11.783 -60.988 1.00 55.81 203 SER A C 1
ATOM 1578 O O . SER A 1 203 ? 29.687 11.194 -60.016 1.00 55.81 203 SER A O 1
ATOM 1580 N N . VAL A 1 204 ? 30.519 13.071 -60.922 1.00 54.47 204 VAL A N 1
ATOM 1581 C CA . VAL A 1 204 ? 30.433 13.871 -59.691 1.00 54.47 204 VAL A CA 1
ATOM 1582 C C . VAL A 1 204 ? 28.972 14.106 -59.304 1.00 54.47 204 VAL A C 1
ATOM 1584 O O . VAL A 1 204 ? 28.613 14.018 -58.132 1.00 54.47 204 VAL A O 1
ATOM 1587 N N . THR A 1 205 ? 28.090 14.314 -60.283 1.00 55.00 205 THR A N 1
ATOM 1588 C CA . THR A 1 205 ? 26.647 14.474 -60.056 1.00 55.00 205 THR A CA 1
ATOM 1589 C C . THR A 1 205 ? 25.990 13.209 -59.505 1.00 55.00 205 THR A C 1
ATOM 1591 O O . THR A 1 205 ? 25.124 13.324 -58.639 1.00 55.00 205 THR A O 1
ATOM 1594 N N . SER A 1 206 ? 26.418 12.007 -59.916 1.00 56.28 206 SER A N 1
ATOM 1595 C CA . SER A 1 206 ? 25.914 10.757 -59.325 1.00 56.28 206 SER A CA 1
ATOM 1596 C C . SER A 1 206 ? 26.393 10.538 -57.886 1.00 56.28 206 SER A C 1
ATOM 1598 O O . SER A 1 206 ? 25.608 10.092 -57.055 1.00 56.28 206 SER A O 1
ATOM 1600 N N . GLN A 1 207 ? 27.634 10.918 -57.557 1.00 53.84 207 GLN A N 1
ATOM 1601 C CA . GLN A 1 207 ? 28.142 10.839 -56.179 1.00 53.84 207 GLN A CA 1
ATOM 1602 C C . GLN A 1 207 ? 27.437 11.825 -55.240 1.00 53.84 207 GLN A C 1
ATOM 1604 O O . GLN A 1 207 ? 27.088 11.466 -54.118 1.00 53.84 207 GLN A O 1
ATOM 1609 N N . VAL A 1 208 ? 27.171 13.051 -55.699 1.00 52.62 208 VAL A N 1
ATOM 1610 C CA . VAL A 1 208 ? 26.400 14.032 -54.919 1.00 52.62 208 VAL A CA 1
ATOM 1611 C C . VAL A 1 208 ? 24.968 13.540 -54.688 1.00 52.62 208 VAL A C 1
ATOM 1613 O O . VAL A 1 208 ? 24.451 13.670 -53.581 1.00 52.62 208 VAL A O 1
ATOM 1616 N N . LEU A 1 209 ? 24.340 12.914 -55.689 1.00 62.66 209 LEU A N 1
ATOM 1617 C CA . LEU A 1 209 ? 23.010 12.310 -55.549 1.00 62.66 209 LEU A CA 1
ATOM 1618 C C . LEU A 1 209 ? 22.970 11.187 -54.503 1.00 62.66 209 LEU A C 1
ATOM 1620 O O . LEU A 1 209 ? 21.996 11.104 -53.753 1.00 62.66 209 LEU A O 1
ATOM 1624 N N . ASP A 1 210 ? 24.014 10.363 -54.406 1.00 61.47 210 ASP A N 1
ATOM 1625 C CA . ASP A 1 210 ? 24.090 9.304 -53.394 1.00 61.47 210 ASP A CA 1
ATOM 1626 C C . ASP A 1 210 ? 24.282 9.861 -51.979 1.00 61.47 210 ASP A C 1
ATOM 1628 O O . ASP A 1 210 ? 23.590 9.433 -51.054 1.00 61.47 210 ASP A O 1
ATOM 1632 N N . VAL A 1 211 ? 25.124 10.885 -51.805 1.00 53.53 211 VAL A N 1
ATOM 1633 C CA . VAL A 1 211 ? 25.277 11.567 -50.507 1.00 53.53 211 VAL A CA 1
ATOM 1634 C C . VAL A 1 211 ? 23.967 12.238 -50.087 1.00 53.53 211 VAL A C 1
ATOM 1636 O O . VAL A 1 211 ? 23.575 12.153 -48.921 1.00 53.53 211 VAL A O 1
ATOM 1639 N N . VAL A 1 212 ? 23.237 12.853 -51.022 1.00 53.62 212 VAL A N 1
ATOM 1640 C CA . VAL A 1 212 ? 21.918 13.445 -50.745 1.00 53.62 212 VAL A CA 1
ATOM 1641 C C . VAL A 1 212 ? 20.908 12.367 -50.340 1.00 53.62 212 VAL A C 1
ATOM 1643 O O . VAL A 1 212 ? 20.222 12.539 -49.332 1.00 53.62 212 VAL A O 1
ATOM 1646 N N . ARG A 1 213 ? 20.860 11.224 -51.038 1.00 56.25 213 ARG A N 1
ATOM 1647 C CA . ARG A 1 213 ? 19.987 10.091 -50.672 1.00 56.25 213 ARG A CA 1
ATOM 1648 C C . ARG A 1 213 ? 20.324 9.518 -49.298 1.00 56.25 213 ARG A C 1
ATOM 1650 O O . ARG A 1 213 ? 19.420 9.235 -48.512 1.00 56.25 213 ARG A O 1
ATOM 1657 N N . GLN A 1 214 ? 21.607 9.396 -48.976 1.00 50.59 214 GLN A N 1
ATOM 1658 C CA . GLN A 1 214 ? 22.062 8.900 -47.680 1.00 50.59 214 GLN A CA 1
ATOM 1659 C C . GLN A 1 214 ? 21.745 9.895 -46.551 1.00 50.59 214 GLN A C 1
ATOM 1661 O O . GLN A 1 214 ? 21.280 9.499 -45.482 1.00 50.59 214 GLN A O 1
ATOM 1666 N N . THR A 1 215 ? 21.888 11.197 -46.808 1.00 43.19 215 THR A N 1
ATOM 1667 C CA . THR A 1 215 ? 21.511 12.263 -45.863 1.00 43.19 215 THR A CA 1
ATOM 1668 C C . THR A 1 215 ? 19.997 12.289 -45.627 1.00 43.19 215 THR A C 1
ATOM 1670 O O . THR A 1 215 ? 19.538 12.446 -44.493 1.00 43.19 215 THR A O 1
ATOM 1673 N N . GLN A 1 216 ? 19.205 12.064 -46.677 1.00 45.94 216 GLN A N 1
ATOM 1674 C CA . GLN A 1 216 ? 17.748 11.972 -46.595 1.00 45.94 216 GLN A CA 1
ATOM 1675 C C . GLN A 1 216 ? 17.298 10.746 -45.781 1.00 45.94 216 GLN A C 1
ATOM 1677 O O . GLN A 1 216 ? 16.394 10.863 -44.953 1.00 45.94 216 GLN A O 1
ATOM 1682 N N . ALA A 1 217 ? 17.983 9.605 -45.917 1.00 51.75 217 ALA A N 1
ATOM 1683 C CA . ALA A 1 217 ? 17.741 8.423 -45.087 1.00 51.75 217 ALA A CA 1
ATOM 1684 C C . ALA A 1 217 ? 18.060 8.672 -43.598 1.00 51.75 217 ALA A C 1
ATOM 1686 O O . ALA A 1 217 ? 17.280 8.291 -42.726 1.00 51.75 217 ALA A O 1
ATOM 1687 N N . ILE A 1 218 ? 19.159 9.374 -43.292 1.00 46.75 218 ILE A N 1
ATOM 1688 C CA . ILE A 1 218 ? 19.532 9.743 -41.911 1.00 46.75 218 ILE A CA 1
ATOM 1689 C C . ILE A 1 218 ? 18.528 10.735 -41.307 1.00 46.75 218 ILE A C 1
ATOM 1691 O O . ILE A 1 218 ? 18.191 10.648 -40.123 1.00 46.75 218 ILE A O 1
ATOM 1695 N N . THR A 1 219 ? 18.009 11.657 -42.118 1.00 43.69 219 THR A N 1
ATOM 1696 C CA . THR A 1 219 ? 17.004 12.632 -41.673 1.00 43.69 219 THR A CA 1
ATOM 1697 C C . THR A 1 219 ? 15.672 11.941 -41.374 1.00 43.69 219 THR A C 1
ATOM 1699 O O . THR A 1 219 ? 15.066 12.226 -40.341 1.00 43.69 219 THR A O 1
ATOM 1702 N N . ASN A 1 220 ? 15.269 10.962 -42.191 1.00 53.12 220 ASN A N 1
ATOM 1703 C CA . ASN A 1 220 ? 14.099 10.124 -41.910 1.00 53.12 220 ASN A CA 1
ATOM 1704 C C . ASN A 1 220 ? 14.261 9.315 -40.614 1.00 53.12 220 ASN A C 1
ATOM 1706 O O . ASN A 1 220 ? 13.367 9.344 -39.772 1.00 53.12 220 ASN A O 1
ATOM 1710 N N . LEU A 1 221 ? 15.418 8.680 -40.397 1.00 46.09 221 LEU A N 1
ATOM 1711 C CA . LEU A 1 221 ? 15.693 7.927 -39.165 1.00 46.09 221 LEU A CA 1
ATOM 1712 C C . LEU A 1 221 ? 15.658 8.832 -37.921 1.00 46.09 221 LEU A C 1
ATOM 1714 O O . LEU A 1 221 ? 15.131 8.467 -36.872 1.00 46.09 221 LEU A O 1
ATOM 1718 N N . THR A 1 222 ? 16.195 10.048 -38.047 1.00 44.81 222 THR A N 1
ATOM 1719 C CA . THR A 1 222 ? 16.143 11.056 -36.982 1.00 44.81 222 THR A CA 1
ATOM 1720 C C . THR A 1 222 ? 14.693 11.446 -36.690 1.00 44.81 222 THR A C 1
ATOM 1722 O O . THR A 1 222 ? 14.298 11.495 -35.526 1.00 44.81 222 THR A O 1
ATOM 1725 N N . GLY A 1 223 ? 13.877 11.640 -37.731 1.00 51.28 223 GLY A N 1
ATOM 1726 C CA . GLY A 1 223 ? 12.439 11.886 -37.613 1.00 51.28 223 GLY A CA 1
ATOM 1727 C C . GLY A 1 223 ? 11.700 10.779 -36.856 1.00 51.28 223 GLY A C 1
ATOM 1728 O O . GLY A 1 223 ? 10.930 11.078 -35.945 1.00 51.28 223 GLY A O 1
ATOM 1729 N N . GLU A 1 224 ? 11.985 9.510 -37.152 1.00 61.91 224 GLU A N 1
ATOM 1730 C CA . GLU A 1 224 ? 11.387 8.362 -36.453 1.00 61.91 224 GLU A CA 1
ATOM 1731 C C . GLU A 1 224 ? 11.786 8.299 -34.972 1.00 61.91 224 GLU A C 1
ATOM 1733 O O . GLU A 1 224 ? 10.933 8.070 -34.112 1.00 61.91 224 GLU A O 1
ATOM 1738 N N . ILE A 1 225 ? 13.052 8.582 -34.645 1.00 53.97 225 ILE A N 1
ATOM 1739 C CA . ILE A 1 225 ? 13.531 8.633 -33.254 1.00 53.97 225 ILE A CA 1
ATOM 1740 C C . ILE A 1 225 ? 12.832 9.756 -32.474 1.00 53.97 225 ILE A C 1
ATOM 1742 O O . ILE A 1 225 ? 12.415 9.552 -31.328 1.00 53.97 225 ILE A O 1
ATOM 1746 N N . TYR A 1 226 ? 12.678 10.939 -33.076 1.00 52.66 226 TYR A N 1
ATOM 1747 C CA . TYR A 1 226 ? 11.932 12.035 -32.455 1.00 52.66 226 TYR A CA 1
ATOM 1748 C C . TYR A 1 226 ? 10.456 11.680 -32.263 1.00 52.66 226 TYR A C 1
ATOM 1750 O O . TYR A 1 226 ? 9.903 11.974 -31.203 1.00 52.66 226 TYR A O 1
ATOM 1758 N N . ASN A 1 227 ? 9.843 11.001 -33.233 1.00 65.69 227 ASN A N 1
ATOM 1759 C CA . ASN A 1 227 ? 8.448 10.583 -33.158 1.00 65.69 227 ASN A CA 1
ATOM 1760 C C . ASN A 1 227 ? 8.223 9.544 -32.043 1.00 65.69 227 ASN A C 1
ATOM 1762 O O . ASN A 1 227 ? 7.326 9.702 -31.219 1.00 65.69 227 ASN A O 1
ATOM 1766 N N . ALA A 1 228 ? 9.108 8.549 -31.917 1.00 56.31 228 ALA A N 1
ATOM 1767 C CA . ALA A 1 228 ? 9.068 7.575 -30.823 1.00 56.31 228 ALA A CA 1
ATOM 1768 C C . ALA A 1 228 ? 9.237 8.239 -29.442 1.00 56.31 228 ALA A C 1
ATOM 1770 O O . ALA A 1 228 ? 8.591 7.855 -28.464 1.00 56.31 228 ALA A O 1
ATOM 1771 N N . LYS A 1 229 ? 10.085 9.273 -29.348 1.00 57.53 229 LYS A N 1
ATOM 1772 C CA . LYS A 1 229 ? 10.266 10.042 -28.110 1.00 57.53 229 LYS A CA 1
ATOM 1773 C C . LYS A 1 229 ? 9.034 10.883 -27.771 1.00 57.53 229 LYS A C 1
ATOM 1775 O O . LYS A 1 229 ? 8.666 10.950 -26.601 1.00 57.53 229 LYS A O 1
ATOM 1780 N N . LEU A 1 230 ? 8.397 11.489 -28.773 1.00 63.91 230 LEU A N 1
ATOM 1781 C CA . LEU A 1 230 ? 7.131 12.206 -28.615 1.00 63.91 230 LEU A CA 1
ATOM 1782 C C . LEU A 1 230 ? 6.020 11.266 -28.138 1.00 63.91 230 LEU A C 1
ATOM 1784 O O . LEU A 1 230 ? 5.370 11.585 -27.151 1.00 63.91 230 LEU A O 1
ATOM 1788 N N . GLN A 1 231 ? 5.884 10.078 -28.731 1.00 73.94 231 GLN A N 1
ATOM 1789 C CA . GLN A 1 231 ? 4.920 9.067 -28.279 1.00 73.94 231 GLN A CA 1
ATOM 1790 C C . GLN A 1 231 ? 5.170 8.613 -26.835 1.00 73.94 231 GLN A C 1
ATOM 1792 O O . GLN A 1 231 ? 4.228 8.457 -26.065 1.00 73.94 231 GLN A O 1
ATOM 1797 N N . ASN A 1 232 ? 6.432 8.436 -26.426 1.00 64.50 232 ASN A N 1
ATOM 1798 C CA . ASN A 1 232 ? 6.748 8.080 -25.040 1.00 64.50 232 ASN A CA 1
ATOM 1799 C C . ASN A 1 232 ? 6.368 9.191 -24.047 1.00 64.50 232 ASN A C 1
ATOM 1801 O O . ASN A 1 232 ? 5.883 8.904 -22.952 1.00 64.50 232 ASN A O 1
ATOM 1805 N N . ILE A 1 233 ? 6.603 10.452 -24.421 1.00 65.06 233 ILE A N 1
ATOM 1806 C CA . ILE A 1 233 ? 6.203 11.613 -23.619 1.00 65.06 233 ILE A CA 1
ATOM 1807 C C . ILE A 1 233 ? 4.679 11.683 -23.521 1.00 65.06 233 ILE A C 1
ATOM 1809 O O . ILE A 1 233 ? 4.166 11.877 -22.423 1.00 65.06 233 ILE A O 1
ATOM 1813 N N . ASP A 1 234 ? 3.978 11.475 -24.631 1.00 77.12 234 ASP A N 1
ATOM 1814 C CA . ASP A 1 234 ? 2.518 11.494 -24.693 1.00 77.12 234 ASP A CA 1
ATOM 1815 C C . ASP A 1 234 ? 1.906 10.385 -23.826 1.00 77.12 234 ASP A C 1
ATOM 1817 O O . ASP A 1 234 ? 1.039 10.627 -22.991 1.00 77.12 234 ASP A O 1
ATOM 1821 N N . GLN A 1 235 ? 2.463 9.174 -23.897 1.00 77.25 235 GLN A N 1
ATOM 1822 C CA . GLN A 1 235 ? 2.041 8.067 -23.045 1.00 77.25 235 GLN A CA 1
ATOM 1823 C C . GLN A 1 235 ? 2.280 8.351 -21.557 1.00 77.25 235 GLN A C 1
ATOM 1825 O O . GLN A 1 235 ? 1.402 8.101 -20.737 1.00 77.25 235 GLN A O 1
ATOM 1830 N N . ARG A 1 236 ? 3.425 8.945 -21.199 1.00 68.94 236 ARG A N 1
ATOM 1831 C CA . ARG A 1 236 ? 3.681 9.382 -19.818 1.00 68.94 236 ARG A CA 1
ATOM 1832 C C . ARG A 1 236 ? 2.726 10.480 -19.365 1.00 68.94 236 ARG A C 1
ATOM 1834 O O . ARG A 1 236 ? 2.361 10.489 -18.194 1.00 68.94 236 ARG A O 1
ATOM 1841 N N . ALA A 1 237 ? 2.354 11.403 -20.249 1.00 73.44 237 ALA A N 1
ATOM 1842 C CA . ALA A 1 237 ? 1.380 12.444 -19.945 1.00 73.44 237 ALA A CA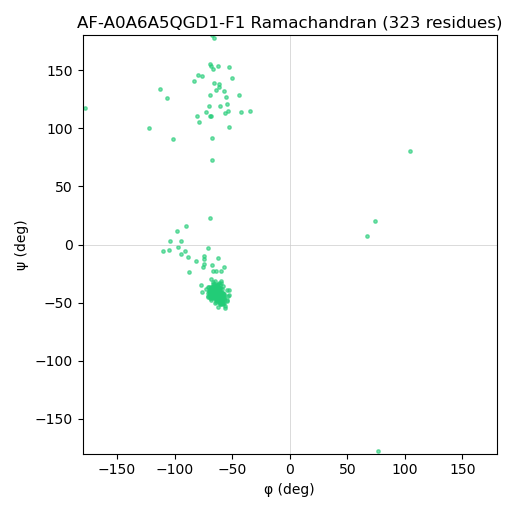 1
ATOM 1843 C C . ALA A 1 237 ? -0.007 11.836 -19.686 1.00 73.44 237 ALA A C 1
ATOM 1845 O O . ALA A 1 237 ? -0.647 12.202 -18.703 1.00 73.44 237 ALA A O 1
ATOM 1846 N N . ASN A 1 238 ? -0.413 10.848 -20.487 1.00 82.75 238 ASN A N 1
ATOM 1847 C CA . ASN A 1 238 ? -1.657 10.102 -20.294 1.00 82.75 238 ASN A CA 1
ATOM 1848 C C . ASN A 1 238 ? -1.652 9.298 -18.985 1.00 82.75 238 ASN A C 1
ATOM 1850 O O . ASN A 1 238 ? -2.619 9.361 -18.230 1.00 82.75 238 ASN A O 1
ATOM 1854 N N . ASP A 1 239 ? -0.548 8.615 -18.662 1.00 73.81 239 ASP A N 1
ATOM 1855 C CA . ASP A 1 239 ? -0.396 7.893 -17.393 1.00 73.81 239 ASP A CA 1
ATOM 1856 C C . ASP A 1 239 ? -0.474 8.848 -16.187 1.00 73.81 239 ASP A C 1
ATOM 1858 O O . ASP A 1 239 ? -1.116 8.538 -15.179 1.00 73.81 239 ASP A O 1
ATOM 1862 N N . LEU A 1 240 ? 0.156 10.028 -16.283 1.00 72.00 240 LEU A N 1
ATOM 1863 C CA . LEU A 1 240 ? 0.069 11.062 -15.248 1.00 72.00 240 LEU A CA 1
ATOM 1864 C C . LEU A 1 240 ? -1.355 11.611 -15.120 1.00 72.00 240 LEU A C 1
ATOM 1866 O O . LEU A 1 240 ? -1.807 11.861 -14.005 1.00 72.00 240 LEU A O 1
ATOM 1870 N N . GLY A 1 241 ? -2.050 11.785 -16.247 1.00 80.06 241 GLY A N 1
ATOM 1871 C CA . GLY A 1 241 ? -3.447 12.203 -16.302 1.00 80.06 241 GLY A CA 1
ATOM 1872 C C . GLY A 1 241 ? -4.357 11.209 -15.587 1.00 80.06 241 GLY A C 1
ATOM 1873 O O . GLY A 1 241 ? -5.078 11.600 -14.674 1.00 80.06 241 GLY A O 1
ATOM 1874 N N . ALA A 1 242 ? -4.233 9.918 -15.900 1.00 81.31 242 ALA A N 1
ATOM 1875 C CA . ALA A 1 242 ? -4.995 8.855 -15.246 1.00 81.31 242 ALA A CA 1
ATOM 1876 C C . ALA A 1 242 ? -4.697 8.764 -13.738 1.00 81.31 242 ALA A C 1
ATOM 1878 O O . ALA A 1 242 ? -5.603 8.570 -12.928 1.00 81.31 242 ALA A O 1
ATOM 1879 N N . LEU A 1 243 ? -3.433 8.941 -13.332 1.00 75.06 243 LEU A N 1
ATOM 1880 C CA . LEU A 1 243 ? -3.063 8.988 -11.915 1.00 75.06 243 LEU A CA 1
ATOM 1881 C C . LEU A 1 243 ? -3.646 10.224 -11.213 1.00 75.06 243 LEU A C 1
ATOM 1883 O O . LEU A 1 243 ? -4.092 10.133 -10.069 1.00 75.06 243 LEU A O 1
ATOM 1887 N N . SER A 1 244 ? -3.635 11.376 -11.886 1.00 78.00 244 SER A N 1
ATOM 1888 C CA . SER A 1 244 ? -4.224 12.617 -11.383 1.00 78.00 244 SER A CA 1
ATOM 1889 C C . SER A 1 244 ? -5.733 12.480 -11.208 1.00 78.00 244 SER A C 1
ATOM 1891 O O . SER A 1 244 ? -6.249 12.871 -10.168 1.00 78.00 244 SER A O 1
ATOM 1893 N N . GLU A 1 245 ? -6.429 11.889 -12.177 1.00 83.06 245 GLU A N 1
ATOM 1894 C CA . GLU A 1 245 ? -7.866 11.611 -12.112 1.00 83.06 245 GLU A CA 1
ATOM 1895 C C . GLU A 1 245 ? -8.193 10.630 -10.980 1.00 83.06 245 GLU A C 1
ATOM 1897 O O . GLU A 1 245 ? -9.080 10.883 -10.168 1.00 83.06 245 GLU A O 1
ATOM 1902 N N . ALA A 1 246 ? -7.405 9.560 -10.832 1.00 79.12 246 ALA A N 1
ATOM 1903 C CA . ALA A 1 246 ? -7.555 8.626 -9.720 1.00 79.12 246 ALA A CA 1
ATOM 1904 C C . ALA A 1 246 ? -7.351 9.305 -8.354 1.00 79.12 246 ALA A C 1
ATOM 1906 O O . ALA A 1 246 ? -8.056 8.995 -7.395 1.00 79.12 246 ALA A O 1
ATOM 1907 N N . ASN A 1 247 ? -6.399 10.235 -8.243 1.00 74.06 247 ASN A N 1
ATOM 1908 C CA . ASN A 1 247 ? -6.203 11.012 -7.021 1.00 74.06 247 ASN A CA 1
ATOM 1909 C C . ASN A 1 247 ? -7.324 12.033 -6.793 1.00 74.06 247 ASN A C 1
ATOM 1911 O O . ASN A 1 247 ? -7.721 12.205 -5.645 1.00 74.06 247 ASN A O 1
ATOM 1915 N N . ALA A 1 248 ? -7.856 12.660 -7.845 1.00 79.62 248 ALA A N 1
ATOM 1916 C CA . ALA A 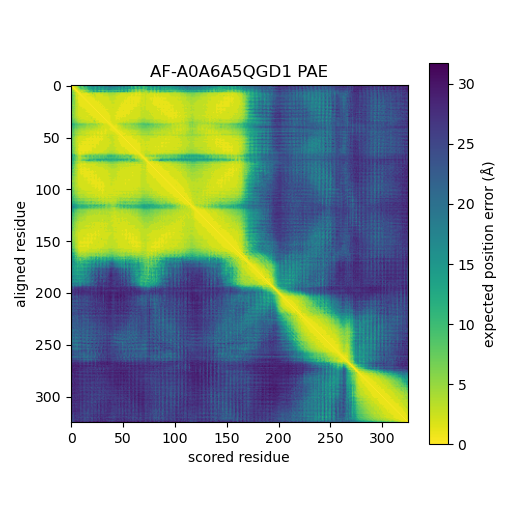1 248 ? -9.002 13.562 -7.754 1.00 79.62 248 ALA A CA 1
ATOM 1917 C C . ALA A 1 248 ? -10.229 12.824 -7.207 1.00 79.62 248 ALA A C 1
ATOM 1919 O O . ALA A 1 248 ? -10.758 13.225 -6.180 1.00 79.62 248 ALA A O 1
ATOM 1920 N N . LEU A 1 249 ? -10.559 11.652 -7.760 1.00 79.25 249 LEU A N 1
ATOM 1921 C CA . LEU A 1 249 ? -11.638 10.805 -7.243 1.00 79.25 249 LEU A CA 1
ATOM 1922 C C . LEU A 1 249 ? -11.420 10.407 -5.778 1.00 79.25 249 LEU A C 1
ATOM 1924 O O . LEU A 1 249 ? -12.369 10.282 -5.010 1.00 79.25 249 LEU A O 1
ATOM 1928 N N . ARG A 1 250 ? -10.172 10.180 -5.354 1.00 74.62 250 ARG A N 1
ATOM 1929 C CA . ARG A 1 250 ? -9.871 9.896 -3.941 1.00 74.62 250 ARG A CA 1
ATOM 1930 C C . ARG A 1 250 ? -10.088 11.113 -3.051 1.00 74.62 250 ARG A C 1
ATOM 1932 O O . ARG A 1 250 ? -10.550 10.936 -1.931 1.00 74.62 250 ARG A O 1
ATOM 1939 N N . ILE A 1 251 ? -9.734 12.305 -3.524 1.00 76.94 251 ILE A N 1
ATOM 1940 C CA . ILE A 1 251 ? -9.996 13.559 -2.814 1.00 76.94 251 ILE A CA 1
ATOM 1941 C C . ILE A 1 251 ? -11.503 13.783 -2.723 1.00 76.94 251 ILE A C 1
ATOM 1943 O O . ILE A 1 251 ? -11.977 14.037 -1.626 1.00 76.94 251 ILE A O 1
ATOM 1947 N N . ASP A 1 252 ? -12.248 13.588 -3.809 1.00 77.62 252 ASP A N 1
ATOM 1948 C CA . ASP A 1 252 ? -13.708 13.717 -3.817 1.00 77.62 252 ASP A CA 1
ATOM 1949 C C . ASP A 1 252 ? -14.346 12.749 -2.818 1.00 77.62 252 ASP A C 1
ATOM 1951 O O . ASP A 1 252 ? -15.105 13.176 -1.964 1.00 77.62 252 ASP A O 1
ATOM 1955 N N . ASN A 1 253 ? -13.936 11.476 -2.800 1.00 70.25 253 ASN A N 1
ATOM 1956 C CA . ASN A 1 253 ? -14.419 10.513 -1.802 1.00 70.25 253 ASN A CA 1
ATOM 1957 C C . ASN A 1 253 ? -14.057 10.903 -0.355 1.00 70.25 253 ASN A C 1
ATOM 1959 O O . ASN A 1 253 ? -14.810 10.607 0.571 1.00 70.25 253 ASN A O 1
ATOM 1963 N N . LEU A 1 254 ? -12.893 11.528 -0.135 1.00 72.44 254 LEU A N 1
ATOM 1964 C CA . LEU A 1 254 ? -12.527 12.056 1.181 1.00 72.44 254 LEU A CA 1
ATOM 1965 C C . LEU A 1 254 ? -13.404 13.256 1.552 1.00 72.44 254 LEU A C 1
ATOM 1967 O O . LEU A 1 254 ? -13.841 13.335 2.692 1.00 72.44 254 LEU A O 1
ATOM 1971 N N . VAL A 1 255 ? -13.670 14.159 0.608 1.00 79.56 255 VAL A N 1
ATOM 1972 C CA . VAL A 1 255 ? -14.525 15.339 0.795 1.00 79.56 255 VAL A CA 1
ATOM 1973 C C . VAL A 1 255 ? -15.977 14.926 1.038 1.00 79.56 255 VAL A C 1
ATOM 1975 O O . VAL A 1 255 ? -16.585 15.404 1.990 1.00 79.56 255 VAL A O 1
ATOM 1978 N N . ASP A 1 256 ? -16.502 13.976 0.268 1.00 75.00 256 ASP A N 1
ATOM 1979 C CA . ASP A 1 256 ? -17.829 13.388 0.467 1.00 75.00 256 ASP A CA 1
ATOM 1980 C C . ASP A 1 256 ? -17.922 12.696 1.833 1.00 75.00 256 ASP A C 1
ATOM 1982 O O . ASP A 1 256 ? -18.920 12.832 2.542 1.00 75.00 256 ASP A O 1
ATOM 1986 N N . GLY A 1 257 ? -16.851 12.010 2.248 1.00 66.88 257 GLY A N 1
ATOM 1987 C CA . GLY A 1 257 ? -16.739 11.401 3.573 1.00 66.88 257 GLY A CA 1
ATOM 1988 C C . GLY A 1 257 ? -16.669 12.407 4.729 1.00 66.88 257 GLY A C 1
ATOM 1989 O O . GLY A 1 257 ? -17.003 12.046 5.856 1.00 66.88 257 GLY A O 1
ATOM 1990 N N . LEU A 1 258 ? -16.261 13.655 4.472 1.00 73.19 258 LEU A N 1
ATOM 1991 C CA . LEU A 1 258 ? -16.278 14.746 5.455 1.00 73.19 258 LEU A CA 1
ATOM 1992 C C . LEU A 1 258 ? -17.667 15.392 5.603 1.00 73.19 258 LEU A C 1
ATOM 1994 O O . LEU A 1 258 ? -17.893 16.105 6.580 1.00 73.19 258 LEU A O 1
ATOM 1998 N N . GLY A 1 259 ? -18.594 15.138 4.674 1.00 78.00 259 GLY A N 1
ATOM 1999 C CA . GLY A 1 259 ? -19.945 15.696 4.686 1.00 78.00 259 GLY A CA 1
ATOM 2000 C C . GLY A 1 259 ? -20.028 17.162 4.242 1.00 78.00 259 GLY A C 1
ATOM 2001 O O . GLY A 1 259 ? -19.047 17.791 3.838 1.00 78.00 259 GLY A O 1
ATOM 2002 N N . VAL A 1 260 ? -21.245 17.715 4.285 1.00 79.38 260 VAL A N 1
ATOM 2003 C CA . VAL A 1 260 ? -21.510 19.101 3.871 1.00 79.38 260 VAL A CA 1
ATOM 2004 C C . VAL A 1 260 ? -20.866 20.060 4.884 1.00 79.38 260 VAL A C 1
ATOM 2006 O O . VAL A 1 260 ? -21.104 19.906 6.085 1.00 79.38 260 VAL A O 1
ATOM 2009 N N . PRO A 1 261 ? -20.057 21.044 4.445 1.00 76.44 261 PRO A N 1
ATOM 2010 C CA . PRO A 1 261 ? -19.488 22.034 5.352 1.00 76.44 261 PRO A CA 1
ATOM 2011 C C . PRO A 1 261 ? -20.599 22.854 6.022 1.00 76.44 261 PRO A C 1
ATOM 2013 O O . PRO A 1 261 ? -21.693 23.012 5.479 1.00 76.44 261 PRO A O 1
ATOM 2016 N N . ASN A 1 262 ? -20.322 23.389 7.210 1.00 79.44 262 ASN A N 1
ATOM 2017 C CA . ASN A 1 262 ? -21.284 24.226 7.928 1.00 79.44 262 ASN A CA 1
ATOM 2018 C C . ASN A 1 262 ? -21.550 25.572 7.216 1.00 79.44 262 ASN A C 1
ATOM 2020 O O . ASN A 1 262 ? -20.927 25.901 6.208 1.00 79.44 262 ASN A O 1
ATOM 2024 N N . GLU A 1 263 ? -22.418 26.406 7.798 1.00 84.00 263 GLU A N 1
ATOM 2025 C CA . GLU A 1 263 ? -22.748 27.751 7.286 1.00 84.00 263 GLU A CA 1
ATOM 2026 C C . GLU A 1 263 ? -21.526 28.679 7.122 1.00 84.00 263 GLU A C 1
ATOM 2028 O O . GLU A 1 263 ? -21.569 29.632 6.348 1.00 84.00 263 GLU A O 1
ATOM 2033 N N . ASN A 1 264 ? -20.412 28.375 7.798 1.00 76.31 264 ASN A N 1
ATOM 2034 C CA . ASN A 1 264 ? -19.152 29.113 7.703 1.00 76.31 264 ASN A CA 1
ATOM 2035 C C . ASN A 1 264 ? -18.164 28.514 6.680 1.00 76.31 264 ASN A C 1
ATOM 2037 O O . ASN A 1 264 ? -17.036 28.993 6.576 1.00 76.31 264 ASN A O 1
ATOM 2041 N N . GLY A 1 265 ? -18.545 27.463 5.945 1.00 77.75 265 GLY A N 1
ATOM 2042 C CA . GLY A 1 265 ? -17.685 26.790 4.966 1.00 77.75 265 GLY A CA 1
ATOM 2043 C C . GLY A 1 265 ? -16.583 25.915 5.579 1.00 77.75 265 GLY A C 1
ATOM 2044 O O . GLY A 1 265 ? -15.590 25.629 4.913 1.00 77.75 265 GLY A O 1
ATOM 2045 N N . VAL A 1 266 ? -16.721 25.507 6.843 1.00 72.69 266 VAL A N 1
ATOM 2046 C CA . VAL A 1 266 ? -15.731 24.708 7.578 1.00 72.69 266 VAL A CA 1
ATOM 2047 C C . VAL A 1 266 ? -16.227 23.270 7.728 1.00 72.69 266 VAL A C 1
ATOM 2049 O O . VAL A 1 266 ? -17.313 23.028 8.258 1.00 72.69 266 VAL A O 1
ATOM 2052 N N . TRP A 1 267 ? -15.407 22.308 7.300 1.00 71.62 267 TRP A N 1
ATOM 2053 C CA . TRP A 1 267 ? -15.587 20.892 7.624 1.00 71.62 267 TRP A CA 1
ATOM 2054 C C . TRP A 1 267 ? -15.082 20.642 9.042 1.00 71.62 267 TRP A C 1
ATOM 2056 O O . TRP A 1 267 ? -13.873 20.635 9.288 1.00 71.62 267 TRP A O 1
ATOM 2066 N N . TYR A 1 268 ? -15.990 20.457 9.997 1.00 58.84 268 TYR A N 1
ATOM 2067 C CA . TYR A 1 268 ? -15.592 19.941 11.298 1.00 58.84 268 TYR A CA 1
ATOM 2068 C C . TYR A 1 268 ? -15.455 18.427 11.187 1.00 58.84 268 TYR A C 1
ATOM 2070 O O . TYR A 1 268 ? -16.442 17.705 11.094 1.00 58.84 268 TYR A O 1
ATOM 2078 N N . VAL A 1 269 ? -14.220 17.935 11.269 1.00 53.31 269 VAL A N 1
ATOM 2079 C CA . VAL A 1 269 ? -14.003 16.636 11.914 1.00 53.31 269 VAL A CA 1
ATOM 2080 C C . VAL A 1 269 ? -14.638 16.784 13.294 1.00 53.31 269 VAL A C 1
ATOM 2082 O O . VAL A 1 269 ? -14.279 17.743 13.981 1.00 53.31 269 VAL A O 1
ATOM 2085 N N . ALA A 1 270 ? -15.624 15.945 13.636 1.00 44.50 270 ALA A N 1
ATOM 2086 C CA . ALA A 1 270 ? -16.361 16.009 14.901 1.00 44.50 270 ALA A CA 1
ATOM 2087 C C . ALA A 1 270 ? -15.428 16.468 16.032 1.00 44.50 270 ALA A C 1
ATOM 2089 O O . ALA A 1 270 ? -14.405 15.825 16.282 1.00 44.50 270 ALA A O 1
ATOM 2090 N N . GLN A 1 271 ? -15.696 17.648 16.607 1.00 40.47 271 GLN A N 1
ATOM 2091 C CA . GLN A 1 271 ? -14.791 18.244 17.585 1.00 40.47 271 GLN A CA 1
ATOM 2092 C C . GLN A 1 271 ? -14.666 17.280 18.772 1.00 40.47 271 GLN A C 1
ATOM 2094 O O . GLN A 1 271 ? -15.678 17.009 19.418 1.00 40.47 271 GLN A O 1
ATOM 2099 N N . PRO A 1 272 ? -13.462 16.767 19.092 1.00 42.50 272 PRO A N 1
ATOM 2100 C CA . PRO A 1 272 ? -13.272 16.061 20.345 1.00 42.50 272 PRO A CA 1
ATOM 2101 C C . PRO A 1 272 ? -13.557 17.039 21.489 1.00 42.50 272 PRO A C 1
ATOM 2103 O O . PRO A 1 272 ? -13.136 18.200 21.449 1.00 42.50 272 PRO A O 1
ATOM 2106 N N . SER A 1 273 ? -14.306 16.569 22.485 1.00 40.22 273 SER A N 1
ATOM 2107 C CA . SER A 1 273 ? -14.677 17.338 23.670 1.00 40.22 273 SER A CA 1
ATOM 2108 C C . SER A 1 273 ? -13.450 18.002 24.319 1.00 40.22 273 SER A C 1
ATOM 2110 O O . SER A 1 273 ? -12.327 17.493 24.308 1.00 40.22 273 SER A O 1
ATOM 2112 N N . SER A 1 274 ? -13.664 19.209 24.835 1.00 46.66 274 SER A N 1
ATOM 2113 C CA . SER A 1 274 ? -12.708 20.321 24.950 1.00 46.66 274 SER A CA 1
ATOM 2114 C C . SER A 1 274 ? -11.531 20.182 25.934 1.00 46.66 274 SER A C 1
ATOM 2116 O O . SER A 1 274 ? -10.973 21.200 26.340 1.00 46.66 274 SER A O 1
ATOM 2118 N N . ASN A 1 275 ? -11.113 18.975 26.324 1.00 53.59 275 ASN A N 1
ATOM 2119 C CA . ASN A 1 275 ? -10.024 18.788 27.293 1.00 53.59 275 ASN A CA 1
ATOM 2120 C C . ASN A 1 275 ? -8.722 18.208 26.725 1.00 53.59 275 ASN A C 1
ATOM 2122 O O . ASN A 1 275 ? -7.720 18.197 27.443 1.00 53.59 275 ASN A O 1
ATOM 2126 N N . ASP A 1 276 ? -8.671 17.801 25.453 1.00 50.38 276 ASP A N 1
ATOM 2127 C CA . ASP A 1 276 ? -7.468 17.165 24.907 1.00 50.38 276 ASP A CA 1
ATOM 2128 C C . ASP A 1 276 ? -6.596 18.114 24.059 1.00 50.38 276 ASP A C 1
ATOM 2130 O O . ASP A 1 276 ? -6.728 18.236 22.839 1.00 50.38 276 ASP A O 1
ATOM 2134 N N . LYS A 1 277 ? -5.638 18.787 24.717 1.00 58.38 277 LYS A N 1
ATOM 2135 C CA . LYS A 1 277 ? -4.625 19.658 24.072 1.00 58.38 277 LYS A CA 1
ATOM 2136 C C . LYS A 1 277 ? -3.691 18.903 23.105 1.00 58.38 277 LYS A C 1
ATOM 2138 O O . LYS A 1 277 ? -2.963 19.531 22.338 1.00 58.38 277 LYS A O 1
ATOM 2143 N N . SER A 1 278 ? -3.719 17.570 23.119 1.00 57.31 278 SER A N 1
ATOM 2144 C CA . SER A 1 278 ? -2.919 16.667 22.280 1.00 57.31 278 SER A CA 1
ATOM 2145 C C . SER A 1 278 ? -3.210 16.801 20.779 1.00 57.31 278 SER A C 1
ATOM 2147 O O . SER A 1 278 ? -2.290 16.775 19.955 1.00 57.31 278 SER A O 1
ATOM 2149 N N . CYS A 1 279 ? -4.482 16.984 20.403 1.00 56.47 279 CYS A N 1
ATOM 2150 C CA . CYS A 1 279 ? -4.886 17.002 18.995 1.00 56.47 279 CYS A CA 1
ATOM 2151 C C . CYS A 1 279 ? -4.372 18.252 18.265 1.00 56.47 279 CYS A C 1
ATOM 2153 O O . CYS A 1 279 ? -3.859 18.151 17.152 1.00 56.47 279 CYS A O 1
ATOM 2155 N N . GLY A 1 280 ? -4.408 19.414 18.929 1.00 63.06 280 GLY A N 1
ATOM 2156 C CA . GLY A 1 280 ? -3.897 20.670 18.372 1.00 63.06 280 GLY A CA 1
ATOM 2157 C C . GLY A 1 280 ? -2.402 20.611 18.054 1.00 63.06 280 GLY A C 1
ATOM 2158 O O . GLY A 1 280 ? -1.988 21.047 16.984 1.00 63.06 280 GLY A O 1
ATOM 2159 N N . ILE A 1 281 ? -1.607 19.983 18.928 1.00 69.44 281 ILE A N 1
ATOM 2160 C CA . ILE A 1 281 ? -0.162 19.810 18.716 1.00 69.44 281 ILE A CA 1
ATOM 2161 C C . ILE A 1 281 ? 0.096 18.913 17.498 1.00 69.44 281 ILE A C 1
ATOM 2163 O O . ILE A 1 281 ? 0.914 19.252 16.648 1.00 69.44 281 ILE A O 1
ATOM 2167 N N . ARG A 1 282 ? -0.647 17.807 17.358 1.00 64.75 282 ARG A N 1
ATOM 2168 C CA . ARG A 1 282 ? -0.511 16.896 16.209 1.00 64.75 282 ARG A CA 1
ATOM 2169 C C . ARG A 1 282 ? -0.951 17.533 14.894 1.00 64.75 282 ARG A C 1
ATOM 2171 O O . ARG A 1 282 ? -0.284 17.349 13.880 1.00 64.75 282 ARG A O 1
ATOM 2178 N N . LEU A 1 283 ? -2.050 18.285 14.897 1.00 63.12 283 LEU A N 1
ATOM 2179 C CA . LEU A 1 283 ? -2.539 18.964 13.697 1.00 63.12 283 LEU A CA 1
ATOM 2180 C C . LEU A 1 283 ? -1.578 20.076 13.259 1.00 63.12 283 LEU A C 1
ATOM 2182 O O . LEU A 1 283 ? -1.330 20.249 12.066 1.00 63.12 283 LEU A O 1
ATOM 2186 N N . GLN A 1 284 ? -0.991 20.788 14.223 1.00 70.62 284 GLN A N 1
ATOM 2187 C CA . GLN A 1 284 ? 0.042 21.785 13.967 1.00 70.62 284 GLN A CA 1
ATOM 2188 C C . GLN A 1 284 ? 1.316 21.141 13.407 1.00 70.62 284 GLN A C 1
ATOM 2190 O O . GLN A 1 284 ? 1.859 21.629 12.422 1.00 70.62 284 GLN A O 1
ATOM 2195 N N . GLU A 1 285 ? 1.745 20.001 13.948 1.00 74.12 285 GLU A N 1
ATOM 2196 C CA . GLU A 1 285 ? 2.922 19.274 13.462 1.00 74.12 285 GLU A CA 1
ATOM 2197 C C . GLU A 1 285 ? 2.718 18.730 12.033 1.00 74.12 285 GLU A C 1
ATOM 2199 O O . GLU A 1 285 ? 3.617 18.813 11.189 1.00 74.12 285 GLU A O 1
ATOM 2204 N N . VAL A 1 286 ? 1.508 18.248 11.718 1.00 67.44 286 VAL A N 1
ATOM 2205 C CA . VAL A 1 286 ? 1.120 17.846 10.355 1.00 67.44 286 VAL A CA 1
ATOM 2206 C C . VAL A 1 286 ? 1.072 19.053 9.418 1.00 67.44 286 VAL A C 1
ATOM 2208 O O . VAL A 1 286 ? 1.615 18.975 8.317 1.00 67.44 286 VAL A O 1
ATOM 2211 N N . SER A 1 287 ? 0.496 20.177 9.848 1.00 78.25 287 SER A N 1
ATOM 2212 C CA . SER A 1 287 ? 0.456 21.428 9.078 1.00 78.25 287 SER A CA 1
ATOM 2213 C C . SER A 1 287 ? 1.862 21.952 8.763 1.00 78.25 287 SER A C 1
ATOM 2215 O O . SER A 1 287 ? 2.188 22.237 7.609 1.00 78.25 287 SER A O 1
ATOM 2217 N N . GLU A 1 288 ? 2.752 21.981 9.756 1.00 84.88 288 GLU A N 1
ATOM 2218 C CA . GLU A 1 288 ? 4.150 22.386 9.587 1.00 84.88 288 GLU A CA 1
ATOM 2219 C C . GLU A 1 288 ? 4.942 21.406 8.708 1.00 84.88 288 GLU A C 1
ATOM 2221 O O . GLU A 1 288 ? 5.849 21.807 7.971 1.00 84.88 288 GLU A O 1
ATOM 2226 N N . SER A 1 289 ? 4.628 2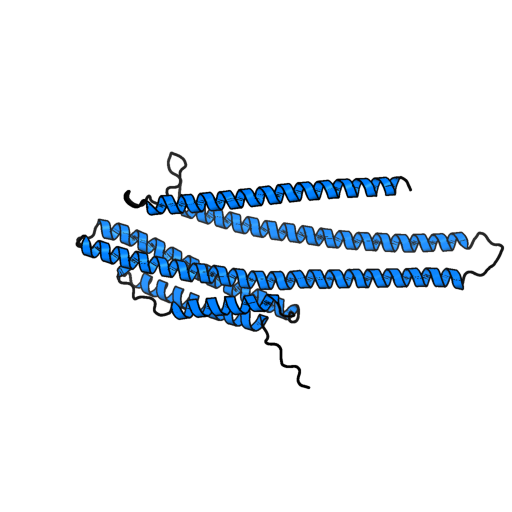0.110 8.767 1.00 79.94 289 SER A N 1
ATOM 2227 C CA . SER A 1 289 ? 5.210 19.099 7.879 1.00 79.94 289 SER A CA 1
ATOM 2228 C C . SER A 1 289 ? 4.754 19.295 6.429 1.00 79.94 289 SER A C 1
ATOM 2230 O O . SER A 1 289 ? 5.582 19.306 5.511 1.00 79.94 289 SER A O 1
ATOM 2232 N N . LEU A 1 290 ? 3.457 19.537 6.221 1.00 74.56 290 LEU A N 1
ATOM 2233 C CA . LEU A 1 290 ? 2.866 19.783 4.908 1.00 74.56 290 LEU A CA 1
ATOM 2234 C C . LEU A 1 290 ? 3.408 21.078 4.288 1.00 74.56 290 LEU A C 1
ATOM 2236 O O . LEU A 1 290 ? 3.811 21.087 3.125 1.00 74.56 290 LEU A O 1
ATOM 2240 N N . GLY A 1 291 ? 3.513 22.149 5.081 1.00 85.62 291 GLY A N 1
ATOM 2241 C CA . GLY A 1 291 ? 4.111 23.417 4.660 1.00 85.62 291 GLY A CA 1
ATOM 2242 C C . GLY A 1 291 ? 5.566 23.251 4.214 1.00 85.62 291 GLY A C 1
ATOM 2243 O O . GLY A 1 291 ? 5.956 23.748 3.157 1.00 85.62 291 GLY A O 1
ATOM 2244 N N . ARG A 1 292 ? 6.362 22.465 4.954 1.00 84.81 292 ARG A N 1
ATOM 2245 C CA . ARG A 1 292 ? 7.745 22.136 4.567 1.00 84.81 292 ARG A CA 1
ATOM 2246 C C . ARG A 1 292 ? 7.821 21.320 3.273 1.00 84.81 292 ARG A C 1
ATOM 2248 O O . ARG A 1 292 ? 8.739 21.535 2.479 1.00 84.81 292 ARG A O 1
ATOM 2255 N N . GLN A 1 293 ? 6.886 20.398 3.039 1.00 74.25 293 GLN A N 1
ATOM 2256 C CA . GLN A 1 293 ? 6.826 19.644 1.782 1.00 74.25 293 GLN A CA 1
ATOM 2257 C C . GLN A 1 293 ? 6.442 20.526 0.591 1.00 74.25 293 GLN A C 1
ATOM 2259 O O . GLN A 1 293 ? 7.123 20.471 -0.434 1.00 74.25 293 GLN A O 1
ATOM 2264 N N . LEU A 1 294 ? 5.422 21.374 0.736 1.00 76.69 294 LEU A N 1
ATOM 2265 C CA . LEU A 1 294 ? 5.018 22.330 -0.298 1.00 76.69 294 LEU A CA 1
ATOM 2266 C C . LEU A 1 294 ? 6.164 23.275 -0.664 1.00 76.69 294 LEU A C 1
ATOM 2268 O O . LEU A 1 294 ? 6.458 23.471 -1.841 1.00 76.69 294 LEU A O 1
ATOM 2272 N N . GLN A 1 295 ? 6.882 23.785 0.338 1.00 86.88 295 GLN A N 1
ATOM 2273 C CA . GLN A 1 295 ? 8.021 24.668 0.110 1.00 86.88 295 GLN A CA 1
ATOM 2274 C C . GLN A 1 295 ? 9.172 23.959 -0.627 1.00 86.88 295 GLN A C 1
ATOM 2276 O O . GLN A 1 295 ? 9.799 24.554 -1.507 1.00 86.88 295 GLN A O 1
ATOM 2281 N N . ARG A 1 296 ? 9.435 22.677 -0.325 1.00 87.25 296 ARG A N 1
ATOM 2282 C CA . ARG A 1 296 ? 10.399 21.865 -1.092 1.00 87.25 296 ARG A CA 1
ATOM 2283 C C . ARG A 1 296 ? 9.962 21.682 -2.540 1.00 87.25 296 ARG A C 1
ATOM 2285 O O . ARG A 1 296 ? 10.774 21.904 -3.434 1.00 87.25 296 ARG A O 1
ATOM 2292 N N . GLN A 1 297 ? 8.703 21.324 -2.781 1.00 76.31 297 GLN A N 1
ATOM 2293 C CA . GLN A 1 297 ? 8.191 21.153 -4.143 1.00 76.31 297 GLN A CA 1
ATOM 2294 C C . GLN A 1 297 ? 8.243 22.459 -4.945 1.00 76.31 297 GLN A C 1
ATOM 2296 O O . GLN A 1 297 ? 8.629 22.455 -6.113 1.00 76.31 297 GLN A O 1
ATOM 2301 N N . GLU A 1 298 ? 7.936 23.597 -4.322 1.00 84.50 298 GLU A N 1
ATOM 2302 C CA . GLU A 1 298 ? 8.050 24.906 -4.967 1.00 84.50 298 GLU A CA 1
ATOM 2303 C C . GLU A 1 298 ? 9.507 25.233 -5.343 1.00 84.50 298 GLU A C 1
ATOM 2305 O O . GLU A 1 298 ? 9.782 25.719 -6.446 1.00 84.50 298 GLU A O 1
ATOM 2310 N N . GLN A 1 299 ? 10.464 24.934 -4.457 1.00 86.50 299 GLN A N 1
ATOM 2311 C CA . GLN A 1 299 ? 11.893 25.095 -4.746 1.00 86.50 299 GLN A CA 1
ATOM 2312 C C . GLN A 1 299 ? 12.356 24.177 -5.884 1.00 86.50 299 GLN A C 1
ATOM 2314 O O . GLN A 1 299 ? 13.090 24.625 -6.771 1.00 86.50 299 GLN A O 1
ATOM 2319 N N . GLU A 1 300 ? 11.903 22.924 -5.906 1.00 82.56 300 GLU A N 1
ATOM 2320 C CA . GLU A 1 300 ? 12.195 21.984 -6.991 1.00 82.56 300 GLU A CA 1
ATOM 2321 C C . GLU A 1 300 ? 11.637 22.480 -8.330 1.00 82.56 300 GLU A C 1
ATOM 2323 O O . GLU A 1 300 ? 12.373 22.506 -9.320 1.00 82.56 300 GLU A O 1
ATOM 2328 N N . LEU A 1 301 ? 10.391 22.969 -8.360 1.00 75.38 301 LEU A N 1
ATOM 2329 C CA . LEU A 1 301 ? 9.769 23.550 -9.554 1.00 75.38 301 LEU A CA 1
ATOM 2330 C C . LEU A 1 301 ? 10.509 24.796 -10.052 1.00 75.38 301 LEU A C 1
ATOM 2332 O O . LEU A 1 301 ? 10.757 24.927 -11.255 1.00 75.38 301 LEU A O 1
ATOM 2336 N N . LYS A 1 302 ? 10.930 25.696 -9.151 1.00 83.81 302 LYS A N 1
ATOM 2337 C CA . LYS A 1 302 ? 11.776 26.849 -9.512 1.00 83.81 302 LYS A CA 1
ATOM 2338 C C . LYS A 1 302 ? 13.108 26.395 -10.113 1.00 83.81 302 LYS A C 1
ATOM 2340 O O . LYS A 1 302 ? 13.543 26.940 -11.132 1.00 83.81 302 LYS A O 1
ATOM 2345 N N . GLY A 1 303 ? 13.729 25.365 -9.537 1.00 85.06 303 GLY A N 1
ATOM 2346 C CA . GLY A 1 303 ? 14.951 24.760 -10.064 1.00 85.06 303 GLY A CA 1
ATOM 2347 C C . GLY A 1 303 ? 14.760 24.162 -11.461 1.00 85.06 303 GLY A C 1
ATOM 2348 O O . GLY A 1 303 ? 15.587 24.378 -12.351 1.00 85.06 303 GLY A O 1
ATOM 2349 N N . LEU A 1 304 ? 13.649 23.460 -11.681 1.00 75.81 304 LEU A N 1
ATOM 2350 C CA . LEU A 1 304 ? 13.279 22.864 -12.965 1.00 75.81 304 LEU A CA 1
ATOM 2351 C C . LEU A 1 304 ? 13.045 23.934 -14.036 1.00 75.81 304 LEU A C 1
ATOM 2353 O O . LEU A 1 304 ? 13.630 23.849 -15.115 1.00 75.81 304 LEU A O 1
ATOM 2357 N N . ARG A 1 305 ? 12.293 24.994 -13.712 1.00 78.75 305 ARG A N 1
ATOM 2358 C CA . ARG A 1 305 ? 12.074 26.143 -14.605 1.00 78.75 305 ARG A CA 1
ATOM 2359 C C . ARG A 1 305 ? 13.395 26.815 -14.989 1.00 78.75 305 ARG A C 1
ATOM 2361 O O . ARG A 1 305 ? 13.614 27.106 -16.163 1.00 78.75 305 ARG A O 1
ATOM 2368 N N . SER A 1 306 ? 14.309 27.002 -14.033 1.00 86.12 306 SER A N 1
ATOM 2369 C CA . SER A 1 306 ? 15.641 27.562 -14.307 1.00 86.12 306 SER A CA 1
ATOM 2370 C C . SER A 1 306 ? 16.462 26.673 -15.249 1.00 86.12 306 SER A C 1
ATOM 2372 O O . SER A 1 306 ? 17.041 27.161 -16.222 1.00 86.12 306 SER A O 1
ATOM 2374 N N . LYS A 1 307 ? 16.485 25.355 -15.007 1.00 81.44 307 LYS A N 1
ATOM 2375 C CA . LYS A 1 307 ? 17.175 24.389 -15.880 1.00 81.44 307 LYS A CA 1
ATOM 2376 C C . LYS A 1 307 ? 16.580 24.371 -17.289 1.00 81.44 307 LYS A C 1
ATOM 2378 O O . LYS A 1 307 ? 17.339 24.364 -18.256 1.00 81.44 307 LYS A O 1
ATOM 2383 N N . MET A 1 308 ? 15.253 24.411 -17.403 1.00 73.06 308 MET A N 1
ATOM 2384 C CA . MET A 1 308 ? 14.550 24.464 -18.685 1.00 73.06 308 MET A CA 1
ATOM 2385 C C . MET A 1 308 ? 14.920 25.725 -19.468 1.00 73.06 308 MET A C 1
ATOM 2387 O O . MET A 1 308 ? 15.272 25.632 -20.637 1.00 73.06 308 MET A O 1
ATOM 2391 N N . HIS A 1 309 ? 14.952 26.885 -18.810 1.00 82.06 309 HIS A N 1
ATOM 2392 C CA . HIS A 1 309 ? 15.331 28.138 -19.460 1.00 82.06 309 HIS A CA 1
ATOM 2393 C C . HIS A 1 309 ? 16.786 28.128 -19.961 1.00 82.06 309 HIS A C 1
ATOM 2395 O O . HIS A 1 309 ? 17.070 28.554 -21.077 1.00 82.06 309 HIS A O 1
ATOM 2401 N N . ARG A 1 310 ? 17.725 27.567 -19.185 1.00 85.75 310 ARG A N 1
ATOM 2402 C CA . ARG A 1 310 ? 19.124 27.402 -19.632 1.00 85.75 310 ARG A CA 1
ATOM 2403 C C . ARG A 1 310 ? 19.242 26.476 -20.842 1.00 85.75 310 ARG A C 1
ATOM 2405 O O . ARG A 1 310 ? 20.062 26.719 -21.726 1.00 85.75 310 ARG A O 1
ATOM 2412 N N . MET A 1 311 ? 18.448 25.410 -20.865 1.00 82.69 311 MET A N 1
ATOM 2413 C CA . MET A 1 311 ? 18.395 24.474 -21.983 1.00 82.69 311 MET A CA 1
ATOM 2414 C C . MET A 1 311 ? 17.818 25.132 -23.240 1.00 82.69 311 MET A C 1
ATOM 2416 O O . MET A 1 311 ? 18.384 24.951 -24.313 1.00 82.69 311 MET A O 1
ATOM 2420 N N . ASP A 1 312 ? 16.776 25.948 -23.099 1.00 81.31 312 ASP A N 1
ATOM 2421 C CA . ASP A 1 312 ? 16.168 26.708 -24.195 1.00 81.31 312 ASP A CA 1
ATOM 2422 C C . ASP A 1 312 ? 17.136 27.740 -24.804 1.00 81.31 312 ASP A C 1
ATOM 2424 O O . ASP A 1 312 ? 17.312 27.807 -26.023 1.00 81.31 312 ASP A O 1
ATOM 2428 N N . ILE A 1 313 ? 17.886 28.465 -23.964 1.00 88.12 313 ILE A N 1
ATOM 2429 C CA . ILE A 1 313 ? 18.957 29.364 -24.426 1.00 88.12 313 ILE A CA 1
ATOM 2430 C C . ILE A 1 313 ? 20.012 28.586 -25.218 1.00 88.12 313 ILE A C 1
ATOM 2432 O O . ILE A 1 313 ? 20.419 29.022 -26.297 1.00 88.12 313 ILE A O 1
ATOM 2436 N N . ARG A 1 314 ? 20.453 27.431 -24.703 1.00 88.00 314 ARG A N 1
ATOM 2437 C CA . ARG A 1 314 ? 21.455 26.593 -25.375 1.00 88.00 314 ARG A CA 1
ATOM 2438 C C . ARG A 1 314 ? 20.933 26.088 -26.724 1.00 88.00 314 ARG A C 1
ATOM 2440 O O . ARG A 1 314 ? 21.648 26.193 -27.714 1.00 88.00 314 ARG A O 1
ATOM 2447 N N . LEU A 1 315 ? 19.689 25.613 -26.786 1.00 81.50 315 LEU A N 1
ATOM 2448 C CA . LEU A 1 315 ? 19.033 25.206 -28.033 1.00 81.50 315 LEU A CA 1
ATOM 2449 C C . LEU A 1 315 ? 18.958 26.362 -29.035 1.00 81.50 315 LEU A C 1
ATOM 2451 O O . LEU A 1 315 ? 19.363 26.208 -30.183 1.00 81.50 315 LEU A O 1
ATOM 2455 N N . THR A 1 316 ? 18.528 27.541 -28.593 1.00 86.69 316 THR A N 1
ATOM 2456 C CA . THR A 1 316 ? 18.427 28.734 -29.446 1.00 86.69 316 THR A CA 1
ATOM 2457 C C . THR A 1 316 ? 19.792 29.158 -29.999 1.00 86.69 316 THR A C 1
ATOM 2459 O O . THR A 1 316 ? 19.899 29.589 -31.150 1.00 86.69 316 THR A O 1
ATOM 2462 N N . GLN A 1 317 ? 20.858 29.028 -29.203 1.00 89.19 317 GLN A N 1
ATOM 2463 C CA . GLN A 1 317 ? 22.226 29.299 -29.648 1.00 89.19 317 GLN A CA 1
ATOM 2464 C C . GLN A 1 317 ? 22.692 28.302 -30.712 1.00 89.19 317 GLN A C 1
ATOM 2466 O O . GLN A 1 317 ? 23.236 28.730 -31.729 1.00 89.19 317 GLN A O 1
ATOM 2471 N N . GLU A 1 318 ? 22.455 27.006 -30.511 1.00 86.56 318 GLU A N 1
ATOM 2472 C CA . GLU A 1 318 ? 22.809 25.974 -31.492 1.00 86.56 318 GLU A CA 1
ATOM 2473 C C . GLU A 1 318 ? 22.024 26.148 -32.802 1.00 86.56 318 GLU A C 1
ATOM 2475 O O . GLU A 1 318 ? 22.617 26.136 -33.878 1.00 86.56 318 GLU A O 1
ATOM 2480 N N . VAL A 1 319 ? 20.725 26.463 -32.734 1.00 83.44 319 VAL A N 1
ATOM 2481 C CA . VAL A 1 319 ? 19.912 26.778 -33.924 1.00 83.44 319 VAL A CA 1
ATOM 2482 C C . VAL A 1 319 ? 20.461 27.997 -34.677 1.00 83.44 319 VAL A C 1
ATOM 2484 O O . VAL A 1 319 ? 20.542 27.983 -35.905 1.00 83.44 319 VAL A O 1
ATOM 2487 N N . ARG A 1 320 ? 20.893 29.057 -33.977 1.00 86.31 320 ARG A N 1
ATOM 2488 C CA . ARG A 1 320 ? 21.518 30.224 -34.632 1.00 86.31 320 ARG A CA 1
ATOM 2489 C C . ARG A 1 320 ? 22.859 29.903 -35.282 1.00 86.31 320 ARG A C 1
ATOM 2491 O O . ARG A 1 320 ? 23.163 30.509 -36.305 1.00 86.31 320 ARG A O 1
ATOM 2498 N N . LYS A 1 321 ? 23.666 29.014 -34.692 1.00 90.19 321 LYS A N 1
ATOM 2499 C CA . LYS A 1 321 ? 24.932 28.568 -35.296 1.00 90.19 321 LYS A CA 1
ATOM 2500 C C . LYS A 1 321 ? 24.666 27.787 -36.578 1.00 90.19 321 LYS A C 1
ATOM 2502 O O . LYS A 1 321 ? 25.282 28.088 -37.591 1.00 90.19 321 LYS A O 1
ATOM 2507 N N . LEU A 1 322 ? 23.698 26.870 -36.545 1.00 81.50 322 LEU A N 1
ATOM 2508 C CA . LEU A 1 322 ? 23.284 26.101 -37.718 1.00 81.50 322 LEU A CA 1
ATOM 2509 C C . LEU A 1 322 ? 22.751 26.994 -38.843 1.00 81.50 322 LEU A C 1
ATOM 2511 O O . LEU A 1 322 ? 23.007 26.712 -39.999 1.00 81.50 322 LEU A O 1
ATOM 2515 N N . LYS A 1 323 ? 22.069 28.101 -38.524 1.00 84.62 323 LYS A N 1
ATOM 2516 C CA . LYS A 1 323 ? 21.539 29.040 -39.529 1.00 84.62 323 LYS A CA 1
ATOM 2517 C C . LYS A 1 323 ? 22.605 29.934 -40.193 1.00 84.62 323 LYS A C 1
ATOM 2519 O O . LYS A 1 323 ? 22.286 30.651 -41.135 1.00 84.62 323 LYS A O 1
ATOM 2524 N N . LYS A 1 324 ? 23.832 29.979 -39.663 1.00 80.12 324 LYS A N 1
ATOM 2525 C CA . LYS A 1 324 ? 24.945 30.776 -40.217 1.00 80.12 324 LYS A CA 1
ATOM 2526 C C . LYS A 1 324 ? 25.856 29.977 -41.155 1.00 80.12 324 LYS A C 1
ATOM 2528 O O . LYS A 1 324 ? 26.743 30.580 -41.756 1.00 80.12 324 LYS A O 1
ATOM 2533 N N . HIS A 1 325 ? 25.653 28.667 -41.237 1.00 60.97 325 HIS A N 1
ATOM 2534 C CA . HIS A 1 325 ? 26.304 27.769 -42.182 1.00 60.97 325 HIS A CA 1
ATOM 2535 C C . HIS A 1 325 ? 25.329 27.410 -43.300 1.00 60.97 325 HIS A C 1
ATOM 2537 O O . HIS A 1 325 ? 25.827 27.201 -44.425 1.00 60.97 325 HIS A O 1
#

Mean predicted aligned error: 16.57 Å

pLDDT: mean 78.0, std 14.93, range [40.22, 98.31]

Nearest PDB structures (foldseek):
  6r1j-assembly1_J-2  TM=2.835E-01  e=2.511E-01  Aeromonas hydrophila J-1
  5c21-assembly1_B  TM=3.376E-01  e=1.889E+00  Escherichia coli
  7uw5-assembly1_A  TM=2.990E-01  e=4.794E+00  Escherichia coli K-12

Radius of gyration: 31.71 Å; Cα contacts (8 Å, |Δi|>4): 141; chains: 1; bounding box: 68×56×104 Å

Solvent-accessible surface area (backbone atoms only — not comparable to full-atom values): 18020 Å² total; per-residue (Å²): 134,83,77,76,78,73,76,61,51,69,60,49,35,47,56,25,42,51,47,34,29,53,43,37,49,56,49,35,54,50,50,53,55,44,58,74,64,71,58,58,67,66,73,53,76,78,76,84,58,57,66,57,38,52,52,27,41,52,51,29,53,56,37,51,64,54,48,83,79,50,88,79,76,59,73,68,59,52,52,55,49,46,56,52,37,47,52,36,33,54,50,32,42,50,34,33,51,50,50,51,51,54,49,52,51,44,53,51,55,46,53,59,48,54,78,71,46,91,66,53,73,68,57,50,51,52,40,49,49,52,34,54,54,50,54,49,50,54,50,52,54,35,52,50,46,37,50,54,40,46,53,48,39,49,52,50,50,51,54,53,51,55,46,54,52,51,53,50,52,51,50,54,51,52,52,51,48,52,52,50,52,52,50,52,51,52,52,51,48,52,64,72,68,51,73,96,65,90,84,68,84,72,58,60,59,56,55,52,50,50,54,49,52,52,51,51,52,52,50,51,53,51,50,51,56,52,50,54,51,50,51,53,51,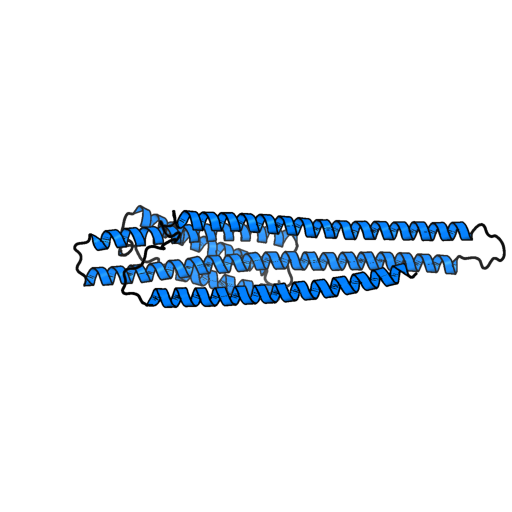50,51,50,50,51,53,49,48,54,51,50,51,54,49,48,54,50,49,50,54,51,49,62,70,57,50,83,51,48,99,84,71,50,68,67,72,79,77,74,72,94,79,63,73,64,57,61,55,53,53,48,52,50,49,54,50,50,54,53,49,53,52,49,51,52,51,51,51,53,51,50,53,52,53,50,51,55,49,51,52,52,51,54,50,52,54,55,54,61,73,74,108

Organism: Ampelomyces quisqualis (NCBI:txid50730)

Secondary structure (DSSP, 8-state):
--------HHHHHHHHHHHHHHHHHHHHHHHHHHHHTT--GGGS---TTHHHHHHHHHHHHHHHHHHTTS----HHHHHHHHHHHHHHHHHHHHHHHHHHHHHHHHHHHHHHHHHT----HHHHHHHHHHHHHHHHHHHHHHHHHHHHHHHHHHHHHHHHHHHHHHHHHHHHHHHHHHHHHHHHHHHHHHHHHS------THHHHHHHHHHHHHHHHHHHHHHHHHHHHHHHHHHHHHHHHHHHHHHHHHHHHHHHHH-S--TTS-----PPPTT-THHHHHHHHHHHHHHHHHHHHHHHHHHHHHHHHHHHHHHHHHHHHHTT-